Protein AF-J7S2M6-F1 (afdb_monomer_lite)

Radius of gyration: 29.77 Å; chains: 1; bounding box: 75×49×71 Å

Structure (mmCIF, N/CA/C/O backbone):
data_AF-J7S2M6-F1
#
_entry.id   AF-J7S2M6-F1
#
loop_
_atom_site.group_PDB
_atom_site.id
_atom_site.type_symbol
_atom_site.label_atom_id
_atom_site.label_alt_id
_atom_site.label_comp_id
_atom_site.label_asym_id
_atom_site.label_entity_id
_atom_site.label_seq_id
_atom_site.pdbx_PDB_ins_code
_atom_site.Cartn_x
_atom_site.Cartn_y
_atom_site.Cartn_z
_atom_site.occupancy
_atom_site.B_iso_or_equiv
_atom_site.auth_seq_id
_atom_site.auth_comp_id
_atom_site.auth_asym_id
_atom_site.auth_atom_id
_atom_site.pdbx_PDB_model_num
ATOM 1 N N . MET A 1 1 ? 52.251 29.180 -14.191 1.00 53.44 1 MET A N 1
ATOM 2 C CA . MET A 1 1 ? 51.903 27.754 -13.992 1.00 53.44 1 MET A CA 1
ATOM 3 C C . MET A 1 1 ? 50.864 27.395 -15.045 1.00 53.44 1 MET A C 1
ATOM 5 O O . MET A 1 1 ? 50.017 28.222 -15.347 1.00 53.44 1 MET A O 1
ATOM 9 N N . ASN A 1 2 ? 51.047 26.265 -15.717 1.00 58.66 2 ASN A N 1
ATOM 10 C CA . ASN A 1 2 ? 50.762 26.093 -17.145 1.00 58.66 2 ASN A CA 1
ATOM 11 C C . ASN A 1 2 ? 49.257 26.063 -17.488 1.00 58.66 2 ASN A C 1
ATOM 13 O O . ASN A 1 2 ? 48.629 25.021 -17.334 1.00 58.66 2 ASN A O 1
ATOM 17 N N . SER A 1 3 ? 48.693 27.151 -18.036 1.00 74.06 3 SER A N 1
ATOM 18 C CA . SER A 1 3 ? 47.285 27.202 -18.493 1.00 74.06 3 SER A CA 1
ATOM 19 C C . SER A 1 3 ? 46.922 26.090 -19.485 1.00 74.06 3 SER A C 1
ATOM 21 O O . SER A 1 3 ? 45.788 25.616 -19.498 1.00 74.06 3 SER A O 1
ATOM 23 N N . ALA A 1 4 ? 47.893 25.623 -20.275 1.00 78.94 4 ALA A N 1
ATOM 24 C CA . ALA A 1 4 ? 47.722 24.482 -21.173 1.00 78.94 4 ALA A CA 1
ATOM 25 C C . ALA A 1 4 ? 47.452 23.163 -20.420 1.00 78.94 4 ALA A C 1
ATOM 27 O O . ALA A 1 4 ? 46.663 22.343 -20.882 1.00 78.94 4 ALA A O 1
ATOM 28 N N . LEU A 1 5 ? 48.055 22.977 -19.239 1.00 82.94 5 LEU A N 1
ATOM 29 C CA . LEU A 1 5 ? 47.843 21.801 -18.393 1.00 82.94 5 LEU A CA 1
ATOM 30 C C . LEU A 1 5 ? 46.433 21.815 -17.790 1.00 82.94 5 LEU A C 1
ATOM 32 O O . LEU A 1 5 ? 45.744 20.799 -17.807 1.00 82.94 5 LEU A O 1
ATOM 36 N N . THR A 1 6 ? 45.977 22.977 -17.316 1.00 82.88 6 THR A N 1
ATOM 37 C CA . THR A 1 6 ? 44.622 23.137 -16.771 1.00 82.88 6 THR A CA 1
ATOM 38 C C . THR A 1 6 ? 43.559 22.902 -17.843 1.00 82.88 6 THR A C 1
ATOM 40 O O . THR A 1 6 ? 42.592 22.192 -17.589 1.00 82.88 6 THR A O 1
ATOM 43 N N . ALA A 1 7 ? 43.756 23.421 -19.061 1.00 83.25 7 ALA A N 1
ATOM 44 C CA . ALA A 1 7 ? 42.845 23.170 -20.177 1.00 83.25 7 ALA A CA 1
ATOM 45 C C . ALA A 1 7 ? 42.776 21.674 -20.535 1.00 83.25 7 ALA A C 1
ATOM 47 O O . ALA A 1 7 ? 41.682 21.127 -20.670 1.00 83.25 7 ALA A O 1
ATOM 48 N N . ALA A 1 8 ? 43.926 20.995 -20.619 1.00 86.75 8 ALA A N 1
ATOM 49 C CA . ALA A 1 8 ? 43.987 19.566 -20.923 1.00 86.75 8 ALA A CA 1
ATOM 50 C C . ALA A 1 8 ? 43.256 18.710 -19.873 1.00 86.75 8 ALA A C 1
ATOM 52 O O . ALA A 1 8 ? 42.485 17.821 -20.233 1.00 86.75 8 ALA A O 1
ATOM 53 N N . ILE A 1 9 ? 43.434 19.010 -18.583 1.00 90.19 9 ILE A N 1
ATOM 54 C CA . ILE A 1 9 ? 42.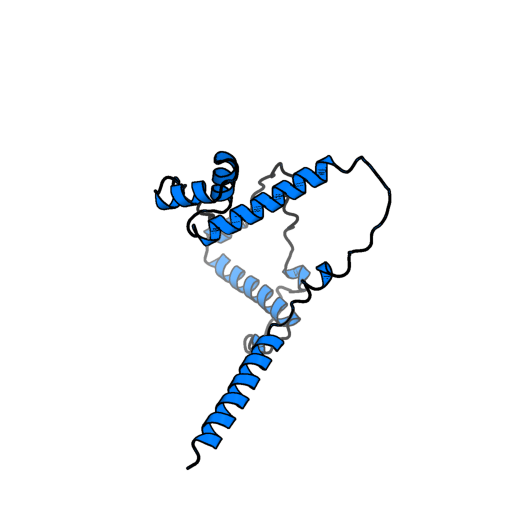753 18.296 -17.492 1.00 90.19 9 ILE A CA 1
ATOM 55 C C . ILE A 1 9 ? 41.235 18.498 -17.577 1.00 90.19 9 ILE A C 1
ATOM 57 O O . ILE A 1 9 ? 40.485 17.528 -17.472 1.00 90.19 9 ILE A O 1
ATOM 61 N N . THR A 1 10 ? 40.772 19.723 -17.836 1.00 89.06 10 THR A N 1
ATOM 62 C CA . THR A 1 10 ? 39.338 20.018 -17.973 1.00 89.06 10 THR A CA 1
ATOM 63 C C . THR A 1 10 ? 38.701 19.247 -19.130 1.00 89.06 10 THR A C 1
ATOM 65 O O . THR A 1 10 ? 37.600 18.721 -18.973 1.00 89.06 10 THR A O 1
ATOM 68 N N . PHE A 1 11 ? 39.393 19.099 -20.266 1.00 91.88 11 PHE A N 1
ATOM 69 C CA . PHE A 1 11 ? 38.895 18.286 -21.382 1.00 91.88 11 PHE A CA 1
ATOM 70 C C . PHE A 1 11 ? 38.803 16.798 -21.034 1.00 91.88 11 PHE A C 1
ATOM 72 O O . PHE A 1 11 ? 37.815 16.153 -21.380 1.00 91.88 11 PHE A O 1
ATOM 79 N N . VAL A 1 12 ? 39.788 16.254 -20.315 1.00 92.44 12 VAL A N 1
ATOM 80 C CA . VAL A 1 12 ? 39.782 14.844 -19.893 1.00 92.44 12 VAL A CA 1
ATOM 81 C C . VAL A 1 12 ? 38.650 14.570 -18.900 1.00 92.44 12 VAL A C 1
ATOM 83 O O . VAL A 1 12 ? 37.918 13.593 -19.058 1.00 92.44 12 VAL A O 1
ATOM 86 N N . VAL A 1 13 ? 38.455 15.449 -17.913 1.00 91.06 13 VAL A N 1
ATOM 87 C CA . VAL A 1 13 ? 37.365 15.327 -16.931 1.00 91.06 13 VAL A CA 1
ATOM 88 C C . VAL A 1 13 ? 36.005 15.500 -17.606 1.00 91.06 13 VAL A C 1
ATOM 90 O O . VAL A 1 13 ? 35.108 14.691 -17.379 1.00 91.06 13 VAL A O 1
ATOM 93 N N . GLY A 1 14 ? 35.858 16.487 -18.494 1.00 90.88 14 GLY A N 1
ATOM 94 C CA . GLY A 1 14 ? 34.636 16.674 -19.279 1.00 90.88 14 GLY A CA 1
ATOM 95 C C . GLY A 1 14 ? 34.299 15.445 -20.126 1.00 90.88 14 GLY A C 1
ATOM 96 O O . GLY A 1 14 ? 33.160 14.981 -20.122 1.00 90.88 14 GLY A O 1
ATOM 97 N N . PHE A 1 15 ? 35.298 14.851 -20.782 1.00 91.56 15 PHE A N 1
ATOM 98 C CA . PHE A 1 15 ? 35.124 13.626 -21.562 1.00 91.56 15 PHE A CA 1
ATOM 99 C C . PHE A 1 15 ? 34.712 12.429 -20.693 1.00 91.56 15 PHE A C 1
ATOM 101 O O . PHE A 1 15 ? 33.829 11.663 -21.079 1.00 91.56 15 PHE A O 1
ATOM 108 N N . LEU A 1 16 ? 35.299 12.284 -19.501 1.00 90.56 16 LEU A N 1
ATOM 109 C CA . LEU A 1 16 ? 34.927 11.247 -18.535 1.00 90.56 16 LEU A CA 1
ATOM 110 C C . LEU A 1 16 ? 33.483 11.404 -18.050 1.00 90.56 16 LEU A C 1
ATOM 112 O O . LEU A 1 16 ? 32.767 10.408 -17.999 1.00 90.56 16 LEU A O 1
ATOM 116 N N . VAL A 1 17 ? 33.033 12.627 -17.756 1.00 88.69 17 VAL A N 1
ATOM 117 C CA . VAL A 1 17 ? 31.653 12.898 -17.318 1.00 88.69 17 VAL A CA 1
ATOM 118 C C . VAL A 1 17 ? 30.652 12.600 -18.433 1.00 88.69 17 VAL A C 1
ATOM 120 O O . VAL A 1 17 ? 29.652 11.935 -18.181 1.00 88.69 17 VAL A O 1
ATOM 123 N N . VAL A 1 18 ? 30.932 13.014 -19.673 1.00 87.50 18 VAL A N 1
ATOM 124 C CA . VAL A 1 18 ? 30.061 12.722 -20.826 1.00 87.50 18 VAL A CA 1
ATOM 125 C C . VAL A 1 18 ? 30.005 11.220 -21.103 1.00 87.50 18 VAL A C 1
ATOM 127 O O . VAL A 1 18 ? 28.923 10.656 -21.259 1.00 87.50 18 VAL A O 1
ATOM 130 N N . LYS A 1 19 ? 31.160 10.543 -21.112 1.00 83.62 19 LYS A N 1
ATOM 131 C CA . LYS A 1 19 ? 31.238 9.089 -21.302 1.00 83.62 19 LYS A CA 1
ATOM 132 C C . LYS A 1 19 ? 30.516 8.338 -20.183 1.00 83.62 19 LYS A C 1
ATOM 134 O O . LYS A 1 19 ? 29.839 7.351 -20.456 1.00 83.62 19 LYS A O 1
ATOM 139 N N . TRP A 1 20 ? 30.654 8.791 -18.939 1.00 81.56 20 TRP A N 1
ATOM 140 C CA . TRP A 1 20 ? 29.960 8.203 -17.800 1.00 81.56 20 TRP A CA 1
ATOM 141 C C . TRP A 1 20 ? 28.452 8.435 -17.901 1.00 81.56 20 TRP A C 1
ATOM 143 O O . TRP A 1 20 ? 27.701 7.485 -17.769 1.00 81.56 20 TRP A O 1
ATOM 153 N N . PHE A 1 21 ? 27.995 9.637 -18.247 1.00 81.00 21 PHE A N 1
ATOM 154 C CA . PHE A 1 21 ? 26.569 9.938 -18.396 1.00 81.00 21 PHE A CA 1
ATOM 155 C C . PHE A 1 21 ? 25.894 9.112 -19.505 1.00 81.00 21 PHE A C 1
ATOM 157 O O . PHE A 1 21 ? 24.804 8.581 -19.296 1.00 81.00 21 PHE A O 1
ATOM 164 N N . LEU A 1 22 ? 26.561 8.938 -20.652 1.00 76.31 22 LEU A N 1
ATOM 165 C CA . LEU A 1 22 ? 26.057 8.134 -21.774 1.00 76.31 22 LEU A CA 1
ATOM 166 C C . LEU A 1 22 ? 26.047 6.624 -21.479 1.00 76.31 22 LEU A C 1
ATOM 168 O O . LEU A 1 22 ? 25.178 5.912 -21.969 1.00 76.31 22 LEU A O 1
ATOM 172 N N . ASN A 1 23 ? 26.991 6.128 -20.674 1.00 69.69 23 ASN A N 1
ATOM 173 C CA . ASN A 1 23 ? 27.049 4.712 -20.290 1.00 69.69 23 ASN A CA 1
ATOM 174 C C . ASN A 1 23 ? 26.194 4.387 -19.053 1.00 69.69 23 ASN A C 1
ATOM 176 O O . ASN A 1 23 ? 25.757 3.250 -18.902 1.00 69.69 23 ASN A O 1
ATOM 180 N N . SER A 1 24 ? 25.945 5.375 -18.190 1.00 62.22 24 SER A N 1
ATOM 181 C CA . SER A 1 24 ? 25.046 5.292 -17.033 1.00 62.22 24 SER A CA 1
ATOM 182 C C . SER A 1 24 ? 23.584 5.529 -17.410 1.00 62.22 24 SER A C 1
ATOM 184 O O . SER A 1 24 ? 22.713 5.424 -16.548 1.00 62.22 24 SER A O 1
ATOM 186 N N . SER A 1 25 ? 23.280 5.821 -18.684 1.00 57.53 25 SER A N 1
ATOM 187 C CA . SER A 1 25 ? 21.914 5.718 -19.212 1.00 57.53 25 SER A CA 1
ATOM 188 C C . SER A 1 25 ? 21.579 4.235 -19.381 1.00 57.53 25 SER A C 1
ATOM 190 O O . SER A 1 25 ? 21.542 3.672 -20.474 1.00 57.53 25 SER A O 1
ATOM 192 N N . GLU A 1 26 ? 21.428 3.591 -18.232 1.00 52.78 26 GLU A N 1
ATOM 193 C CA . GLU A 1 26 ? 21.128 2.193 -18.033 1.00 52.78 26 GLU A CA 1
ATOM 194 C C . GLU A 1 26 ? 19.897 1.837 -18.867 1.00 52.78 26 GLU A C 1
ATOM 196 O O . GLU A 1 26 ? 18.763 2.245 -18.608 1.00 52.78 26 GLU A O 1
ATOM 201 N N . SER A 1 27 ? 20.151 1.114 -19.953 1.00 52.19 27 SER A N 1
ATOM 202 C CA . SER A 1 27 ? 19.132 0.535 -20.806 1.00 52.19 27 SER A CA 1
ATOM 203 C C . SER A 1 27 ? 18.262 -0.378 -19.948 1.00 52.19 27 SER A C 1
ATOM 205 O O . SER A 1 27 ? 18.660 -1.503 -19.638 1.00 52.19 27 SER A O 1
ATOM 207 N N . HIS A 1 28 ? 17.087 0.105 -19.547 1.00 48.03 28 HIS A N 1
ATOM 208 C CA . HIS A 1 28 ? 16.111 -0.717 -18.851 1.00 48.03 28 HIS A CA 1
ATOM 209 C C . HIS A 1 28 ? 15.869 -2.010 -19.661 1.00 48.03 28 HIS A C 1
ATOM 211 O O . HIS A 1 28 ? 15.607 -1.938 -20.866 1.00 48.03 28 HIS A O 1
ATOM 217 N N . PRO A 1 29 ? 15.897 -3.204 -19.038 1.00 57.44 29 PRO A N 1
ATOM 218 C CA . PRO A 1 29 ? 15.688 -4.485 -19.725 1.00 57.44 29 PRO A CA 1
ATOM 219 C C . PRO A 1 29 ? 14.310 -4.618 -20.406 1.00 57.44 29 PRO A C 1
ATOM 221 O O . PRO A 1 29 ? 14.069 -5.580 -21.135 1.00 57.44 29 PRO A O 1
ATOM 224 N N . SER A 1 30 ? 13.411 -3.647 -20.225 1.00 53.88 30 SER A N 1
ATOM 225 C CA . SER A 1 30 ? 12.123 -3.544 -20.909 1.00 53.88 30 SER A CA 1
ATOM 226 C C . SER A 1 30 ? 12.206 -3.019 -22.352 1.00 53.88 30 SER A C 1
ATOM 228 O O . SER A 1 30 ? 11.287 -3.291 -23.121 1.00 53.88 30 SER A O 1
ATOM 230 N N . THR A 1 31 ? 13.283 -2.338 -22.773 1.00 51.50 31 THR A N 1
ATOM 231 C CA . THR A 1 31 ? 13.412 -1.823 -24.158 1.00 51.50 31 THR A CA 1
ATOM 232 C C . THR A 1 31 ? 14.073 -2.812 -25.123 1.00 51.50 31 THR A C 1
ATOM 234 O O . THR A 1 31 ? 13.832 -2.747 -26.329 1.00 51.50 31 THR A O 1
ATOM 237 N N . LYS A 1 32 ? 14.823 -3.807 -24.622 1.00 51.19 32 LYS A N 1
ATOM 238 C CA . LYS A 1 32 ? 15.470 -4.842 -25.459 1.00 51.19 32 LYS A CA 1
ATOM 239 C C . LYS A 1 32 ? 14.496 -5.795 -26.158 1.00 51.19 32 LYS A C 1
ATOM 241 O O . LYS A 1 32 ? 14.886 -6.449 -27.119 1.00 51.19 32 LYS A O 1
ATOM 246 N N . ARG A 1 33 ? 13.228 -5.855 -25.740 1.00 52.09 33 ARG A N 1
ATOM 247 C CA . ARG A 1 33 ? 12.225 -6.705 -26.405 1.00 52.09 33 ARG A CA 1
ATOM 248 C C . ARG A 1 33 ? 11.696 -6.136 -27.720 1.00 52.09 33 ARG A C 1
ATOM 250 O O . ARG A 1 33 ? 11.076 -6.878 -28.467 1.00 52.09 33 ARG A O 1
ATOM 257 N N . LEU A 1 34 ? 11.955 -4.866 -28.043 1.00 48.59 34 LEU A N 1
ATOM 258 C CA . LEU A 1 34 ? 11.416 -4.272 -29.271 1.00 48.59 34 LEU A CA 1
ATOM 259 C C . LEU A 1 34 ? 12.279 -4.525 -30.521 1.00 48.59 34 LEU A C 1
ATOM 261 O O . LEU A 1 34 ? 11.795 -4.34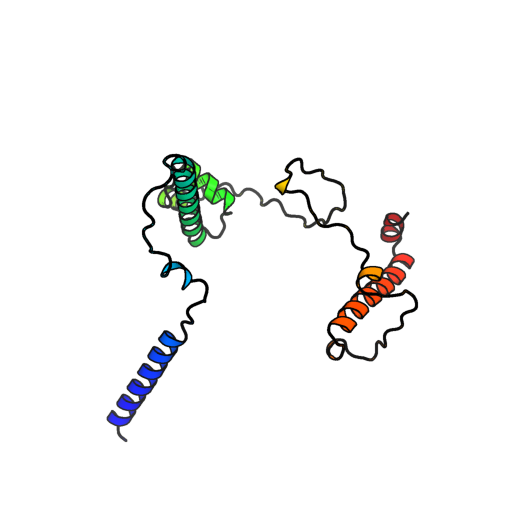0 -31.630 1.00 48.59 34 LEU A O 1
ATOM 265 N N . ALA A 1 35 ? 13.531 -4.972 -30.364 1.00 50.69 35 ALA A N 1
ATOM 266 C CA . ALA A 1 35 ? 14.465 -5.142 -31.482 1.00 50.69 35 ALA A CA 1
ATOM 267 C C . ALA A 1 35 ? 14.633 -6.596 -31.973 1.00 50.69 35 ALA A C 1
ATOM 269 O O . ALA A 1 35 ? 15.315 -6.815 -32.965 1.00 50.69 35 ALA A O 1
ATOM 270 N N . THR A 1 36 ? 14.050 -7.596 -31.297 1.00 49.06 36 THR A N 1
ATOM 271 C CA . THR A 1 36 ? 14.253 -9.029 -31.631 1.00 49.06 36 THR A CA 1
ATOM 272 C C . THR A 1 36 ? 13.063 -9.690 -32.347 1.00 49.06 36 THR A C 1
ATOM 274 O O . THR A 1 36 ? 13.231 -10.765 -32.903 1.00 49.06 36 THR A O 1
ATOM 277 N N . ASP A 1 37 ? 11.897 -9.041 -32.449 1.00 45.41 37 ASP A N 1
ATOM 278 C CA . ASP A 1 37 ? 10.690 -9.647 -33.053 1.00 45.41 37 ASP A CA 1
ATOM 279 C C . ASP A 1 37 ? 10.428 -9.256 -34.526 1.00 45.41 37 ASP A C 1
ATOM 281 O O . ASP A 1 37 ? 9.313 -9.394 -35.032 1.00 45.41 37 ASP A O 1
ATOM 285 N N . GLN A 1 38 ? 11.441 -8.794 -35.269 1.00 45.94 38 GLN A N 1
ATOM 286 C CA . GLN A 1 38 ? 11.332 -8.659 -36.729 1.00 45.94 38 GLN A CA 1
ATOM 287 C C . GLN A 1 38 ? 11.739 -9.961 -37.424 1.00 45.94 38 GLN A C 1
ATOM 289 O O . GLN A 1 38 ? 12.808 -10.076 -38.017 1.00 45.94 38 GLN A O 1
ATOM 294 N N . GLN A 1 39 ? 10.839 -10.940 -37.376 1.00 45.25 39 GLN A N 1
ATOM 295 C CA . GLN A 1 39 ? 10.870 -12.108 -38.250 1.00 45.25 39 GLN A CA 1
ATOM 296 C C . GLN A 1 39 ? 9.559 -12.136 -39.055 1.00 45.25 39 GLN A C 1
ATOM 298 O O . GLN A 1 39 ? 8.478 -12.159 -38.459 1.00 45.25 39 GLN A O 1
ATOM 303 N N . PRO A 1 40 ? 9.598 -12.089 -40.399 1.00 50.72 40 PRO A N 1
ATOM 304 C CA . PRO A 1 40 ? 8.388 -12.119 -41.208 1.00 50.72 40 PRO A CA 1
ATOM 305 C C . PRO A 1 40 ? 7.863 -13.557 -41.292 1.00 50.72 40 PRO A C 1
ATOM 307 O O . PRO A 1 40 ? 8.360 -14.368 -42.069 1.00 50.72 40 PRO A O 1
ATOM 310 N N . ALA A 1 41 ? 6.843 -13.878 -40.495 1.00 46.53 41 ALA A N 1
ATOM 311 C CA . ALA A 1 41 ? 6.033 -15.073 -40.700 1.00 46.53 41 ALA A CA 1
ATOM 312 C C . ALA A 1 41 ? 4.954 -14.771 -41.750 1.00 46.53 41 ALA A C 1
ATOM 314 O O . ALA A 1 41 ? 4.034 -13.979 -41.533 1.00 46.53 41 ALA A O 1
ATOM 315 N N . THR A 1 42 ? 5.109 -15.390 -42.912 1.00 51.19 42 THR A N 1
ATOM 316 C CA . THR A 1 42 ? 4.160 -15.394 -44.019 1.00 51.19 42 THR A CA 1
ATOM 317 C C . THR A 1 42 ? 2.892 -16.181 -43.665 1.00 51.19 42 THR A C 1
ATOM 319 O O . THR A 1 42 ? 2.943 -17.256 -43.081 1.00 51.19 42 THR A O 1
ATOM 322 N N . ASN A 1 43 ? 1.752 -15.630 -44.093 1.00 53.22 43 ASN A N 1
ATOM 323 C CA . ASN A 1 43 ? 0.483 -16.307 -44.385 1.00 53.22 43 ASN A CA 1
ATOM 324 C C . ASN A 1 43 ? -0.204 -17.112 -43.266 1.00 53.22 43 ASN A C 1
ATOM 326 O O . ASN A 1 43 ? -0.131 -18.335 -43.241 1.00 53.22 43 ASN A O 1
ATOM 330 N N . ALA A 1 44 ? -1.040 -16.438 -42.465 1.00 47.88 44 ALA A N 1
ATOM 331 C CA . ALA A 1 44 ? -2.299 -17.022 -41.986 1.00 47.88 44 ALA A CA 1
ATOM 332 C C . ALA A 1 44 ? -3.295 -15.948 -41.497 1.00 47.88 44 ALA A C 1
ATOM 334 O O . ALA A 1 44 ? -2.965 -15.094 -40.678 1.00 47.88 44 ALA A O 1
ATOM 335 N N . ASN A 1 45 ? -4.547 -16.090 -41.941 1.00 42.44 45 ASN A N 1
ATOM 336 C CA . ASN A 1 45 ? -5.788 -15.557 -41.360 1.00 42.44 45 ASN A CA 1
ATOM 337 C C . ASN A 1 45 ? -6.164 -14.080 -41.592 1.00 42.44 45 ASN A C 1
ATOM 339 O O . ASN A 1 45 ? -5.897 -13.178 -40.800 1.00 42.44 45 ASN A O 1
ATOM 343 N N . VAL A 1 46 ? -7.001 -13.898 -42.619 1.00 52.88 46 VAL A N 1
ATOM 344 C CA . VAL A 1 46 ? -7.766 -12.688 -42.981 1.00 52.88 46 VAL A CA 1
ATOM 345 C C . VAL A 1 46 ? -8.913 -12.371 -41.986 1.00 52.88 46 VAL A C 1
ATOM 347 O O . VAL A 1 46 ? -9.681 -11.438 -42.185 1.00 52.88 46 VAL A O 1
ATOM 350 N N . ALA A 1 47 ? -9.016 -13.066 -40.847 1.00 51.12 47 ALA A N 1
ATOM 351 C CA . ALA A 1 47 ? -10.045 -12.802 -39.828 1.00 51.12 47 ALA A CA 1
ATOM 352 C C . ALA A 1 47 ? -9.610 -11.827 -38.705 1.00 51.12 47 ALA A C 1
ATOM 354 O O . ALA A 1 47 ? -10.446 -11.377 -37.929 1.00 51.12 47 ALA A O 1
ATOM 355 N N . ALA A 1 48 ? -8.326 -11.450 -38.620 1.00 49.97 48 ALA A N 1
ATOM 356 C CA . ALA A 1 48 ? -7.774 -10.630 -37.525 1.00 49.97 48 ALA A CA 1
ATOM 357 C C . ALA A 1 48 ? -7.693 -9.111 -37.819 1.00 49.97 48 ALA A C 1
ATOM 359 O O . ALA A 1 48 ? -6.989 -8.372 -37.125 1.00 49.97 48 ALA A O 1
ATOM 360 N N . GLY A 1 49 ? -8.368 -8.630 -38.870 1.00 46.38 49 GLY A N 1
ATOM 361 C CA . GLY A 1 49 ? -8.252 -7.243 -39.343 1.00 46.38 49 GLY A CA 1
ATOM 362 C C . GLY A 1 49 ? -9.011 -6.206 -38.506 1.00 46.38 49 GLY A C 1
ATOM 363 O O . GLY A 1 49 ? -8.524 -5.092 -38.327 1.00 46.38 49 GLY A O 1
ATOM 364 N N . ARG A 1 50 ? -10.176 -6.557 -37.941 1.00 51.47 50 ARG A N 1
ATOM 365 C CA . ARG A 1 50 ? -11.020 -5.594 -37.201 1.00 51.47 50 ARG A CA 1
ATOM 366 C C . ARG A 1 50 ? -10.528 -5.311 -35.778 1.00 51.47 50 ARG A C 1
ATOM 368 O O . ARG A 1 50 ? -10.546 -4.161 -35.350 1.00 51.47 50 ARG A O 1
ATOM 375 N N . ASP A 1 51 ? -9.989 -6.309 -35.078 1.00 51.19 51 ASP A N 1
ATOM 376 C CA . ASP A 1 51 ? -9.458 -6.111 -33.720 1.00 51.19 51 ASP A CA 1
ATOM 377 C C . ASP A 1 51 ? -8.126 -5.352 -33.690 1.00 51.19 51 ASP A C 1
ATOM 379 O O . ASP A 1 51 ? -7.827 -4.649 -32.723 1.00 51.19 51 ASP A O 1
ATOM 383 N N . ARG A 1 52 ? -7.312 -5.457 -34.750 1.00 51.34 52 ARG A N 1
ATOM 384 C CA . ARG A 1 52 ? -6.048 -4.709 -34.850 1.00 51.34 52 ARG A CA 1
ATOM 385 C C . ARG A 1 52 ? -6.278 -3.217 -35.095 1.00 51.34 52 ARG A C 1
ATOM 387 O O . ARG A 1 52 ? -5.567 -2.414 -34.496 1.00 51.34 52 ARG A O 1
ATOM 394 N N . ALA A 1 53 ? -7.288 -2.845 -35.883 1.00 54.19 53 ALA A N 1
ATOM 395 C CA . ALA A 1 53 ? -7.649 -1.444 -36.110 1.00 54.19 53 ALA A CA 1
ATOM 396 C C . ALA A 1 53 ? -8.140 -0.758 -34.819 1.00 54.19 53 ALA A C 1
ATOM 398 O O . ALA A 1 53 ? -7.671 0.328 -34.476 1.00 54.19 53 ALA A O 1
ATOM 399 N N . ASN A 1 54 ? -8.985 -1.440 -34.036 1.00 55.62 54 ASN A N 1
ATOM 400 C CA . ASN A 1 54 ? -9.477 -0.910 -32.759 1.00 55.62 54 ASN A CA 1
ATOM 401 C C . ASN A 1 54 ? -8.370 -0.793 -31.696 1.00 55.62 54 ASN A C 1
ATOM 403 O O . ASN A 1 54 ? -8.333 0.183 -30.948 1.00 55.62 54 ASN A O 1
ATOM 407 N N . ARG A 1 55 ? -7.417 -1.736 -31.646 1.00 56.44 55 ARG A N 1
ATOM 408 C CA . ARG A 1 55 ? -6.264 -1.633 -30.728 1.00 56.44 55 ARG A CA 1
ATOM 409 C C . ARG A 1 55 ? -5.262 -0.553 -31.140 1.00 56.44 55 ARG A C 1
ATOM 411 O O . ARG A 1 55 ? -4.648 0.051 -30.265 1.00 56.44 55 ARG A O 1
ATOM 418 N N . ALA A 1 56 ? -5.088 -0.305 -32.438 1.00 59.62 56 ALA A N 1
ATOM 419 C CA . ALA A 1 56 ? -4.231 0.774 -32.927 1.00 59.62 56 ALA A CA 1
ATOM 420 C C . ALA A 1 56 ? -4.817 2.156 -32.585 1.00 59.62 56 ALA A C 1
ATOM 422 O O . ALA A 1 56 ? -4.092 3.020 -32.098 1.00 59.62 56 ALA A O 1
ATOM 423 N N . SER A 1 57 ? -6.134 2.328 -32.745 1.00 63.22 57 SER A N 1
ATOM 424 C CA . SER A 1 57 ? -6.845 3.558 -32.370 1.00 63.22 57 SER A CA 1
ATOM 425 C C . SER A 1 57 ? -6.822 3.813 -30.855 1.00 63.22 57 SER A C 1
ATOM 427 O O . SER A 1 57 ? -6.535 4.930 -30.429 1.00 63.22 57 SER A O 1
ATOM 429 N N . ALA A 1 58 ? -7.000 2.775 -30.027 1.00 63.44 58 ALA A N 1
ATOM 430 C CA . ALA A 1 58 ? -6.929 2.907 -28.568 1.00 63.44 58 ALA A CA 1
ATOM 431 C C . ALA A 1 58 ? -5.542 3.360 -28.070 1.00 63.44 58 ALA A C 1
ATOM 433 O O . ALA A 1 58 ? -5.449 4.194 -27.172 1.00 63.44 58 ALA A O 1
ATOM 434 N N . ARG A 1 59 ? -4.460 2.859 -28.684 1.00 71.31 59 ARG A N 1
ATOM 435 C CA . ARG A 1 59 ? -3.088 3.297 -28.369 1.00 71.31 59 ARG A CA 1
ATOM 436 C C . ARG A 1 59 ? -2.815 4.728 -28.831 1.00 71.31 59 ARG A C 1
ATOM 438 O O . ARG A 1 59 ? -2.126 5.465 -28.135 1.00 71.31 59 ARG A O 1
ATOM 445 N N . ALA A 1 60 ? -3.357 5.131 -29.981 1.00 75.19 60 ALA A N 1
ATOM 446 C CA . ALA A 1 60 ? -3.231 6.504 -30.468 1.00 75.19 60 ALA A CA 1
ATOM 447 C C . ALA A 1 60 ? -3.915 7.506 -29.521 1.00 75.19 60 ALA A C 1
ATOM 449 O O . ALA A 1 60 ? -3.332 8.545 -29.213 1.00 75.19 60 ALA A O 1
ATOM 450 N N . LEU A 1 61 ? -5.092 7.154 -28.990 1.00 78.88 61 LEU A N 1
ATOM 451 C CA . LEU A 1 61 ? -5.797 7.959 -27.991 1.00 78.88 61 LEU A CA 1
ATOM 452 C C . LEU A 1 61 ? -4.989 8.086 -26.690 1.00 78.88 61 LEU A C 1
ATOM 454 O O . LEU A 1 61 ? -4.901 9.168 -26.123 1.00 78.88 61 LEU A O 1
ATOM 458 N N . GLU A 1 62 ? -4.356 7.008 -26.227 1.00 81.25 62 GLU A N 1
ATOM 459 C CA . GLU A 1 62 ? -3.531 7.028 -25.011 1.00 81.25 62 GLU A CA 1
ATOM 460 C C . GLU A 1 62 ? -2.314 7.959 -25.145 1.00 81.25 62 GLU A C 1
ATOM 462 O O . GLU A 1 62 ? -2.020 8.737 -24.235 1.00 81.25 62 GLU A O 1
ATOM 467 N N . VAL A 1 63 ? -1.669 7.965 -26.315 1.00 83.12 63 VAL A N 1
ATOM 468 C CA . VAL A 1 63 ? -0.571 8.896 -26.624 1.00 83.12 63 VAL A CA 1
ATOM 469 C C . VAL A 1 63 ? -1.060 10.347 -26.637 1.00 83.12 63 VAL A C 1
ATOM 471 O O . VAL A 1 63 ? -0.371 11.233 -26.133 1.00 83.12 63 VAL A O 1
ATOM 474 N N . GLN A 1 64 ? -2.247 10.612 -27.185 1.00 83.00 64 GLN A N 1
ATOM 475 C CA . GLN A 1 64 ? -2.840 11.953 -27.185 1.00 83.00 64 GLN A CA 1
ATOM 476 C C . GLN A 1 64 ? -3.202 12.417 -25.769 1.00 83.00 64 GLN A C 1
ATOM 478 O O . GLN A 1 64 ? -2.897 13.551 -25.405 1.00 83.00 64 GLN A O 1
ATOM 483 N N . VAL A 1 65 ? -3.763 11.530 -24.941 1.00 84.88 65 VAL A N 1
ATOM 484 C CA . VAL A 1 65 ? -4.074 11.814 -23.531 1.00 84.88 65 VAL A CA 1
ATOM 485 C C . VAL A 1 65 ? -2.811 12.194 -22.767 1.00 84.88 65 VAL A C 1
ATOM 487 O O . VAL A 1 65 ? -2.809 13.182 -22.040 1.00 84.88 65 VAL A O 1
ATOM 490 N N . GLN A 1 66 ? -1.716 11.459 -22.969 1.00 85.50 66 GLN A N 1
ATOM 491 C CA . GLN A 1 66 ? -0.448 11.747 -22.304 1.00 85.50 66 GLN A CA 1
ATOM 492 C C . GLN A 1 66 ? 0.138 13.106 -22.721 1.00 85.50 66 GLN A C 1
ATOM 494 O O . GLN A 1 66 ? 0.678 13.822 -21.878 1.00 85.50 66 GLN A O 1
ATOM 499 N N . ARG A 1 67 ? 0.003 13.489 -23.999 1.00 85.50 67 ARG A N 1
ATOM 500 C CA . ARG A 1 67 ? 0.435 14.806 -24.502 1.00 85.50 67 ARG A CA 1
ATOM 501 C C . ARG A 1 67 ? -0.366 15.946 -23.881 1.00 85.50 67 ARG A C 1
ATOM 503 O O . ARG A 1 67 ? 0.231 16.924 -23.446 1.00 85.50 67 ARG A O 1
ATOM 510 N N . VAL A 1 68 ? -1.690 15.805 -23.796 1.00 83.19 68 VAL A N 1
ATOM 511 C CA . VAL A 1 68 ? -2.544 16.799 -23.130 1.00 83.19 68 VAL A CA 1
ATOM 512 C C . VAL A 1 68 ? -2.220 16.861 -21.638 1.00 83.19 68 VAL A C 1
ATOM 514 O O . VAL A 1 68 ? -2.044 17.952 -21.119 1.00 83.19 68 VAL A O 1
ATOM 517 N N . GLN A 1 69 ? -2.056 15.724 -20.952 1.00 87.88 69 GLN A N 1
ATOM 518 C CA . GLN A 1 69 ? -1.764 15.673 -19.511 1.00 87.88 69 GLN A CA 1
ATOM 519 C C . GLN A 1 69 ? -0.435 16.353 -19.147 1.00 87.88 69 GLN A C 1
ATOM 521 O O . GLN A 1 69 ? -0.315 16.924 -18.064 1.00 87.88 69 GLN A O 1
ATOM 526 N N . ALA A 1 70 ? 0.558 16.306 -20.041 1.00 85.06 70 ALA A N 1
ATOM 527 C CA . ALA A 1 70 ? 1.835 16.991 -19.849 1.00 85.06 70 ALA A CA 1
ATOM 528 C C . ALA A 1 70 ? 1.690 18.525 -19.817 1.00 85.06 70 ALA A C 1
ATOM 530 O O . ALA A 1 70 ? 2.498 19.196 -19.180 1.00 85.06 70 ALA A O 1
ATOM 531 N N . VAL A 1 71 ? 0.666 19.072 -20.481 1.00 84.75 71 VAL A N 1
ATOM 532 C CA . VAL A 1 71 ? 0.383 20.516 -20.547 1.00 84.75 71 VAL A CA 1
ATOM 533 C C . VAL A 1 71 ? -0.699 20.918 -19.537 1.00 84.75 71 VAL A C 1
ATOM 535 O O . VAL A 1 71 ? -0.568 21.911 -18.827 1.00 84.75 71 VAL A O 1
ATOM 538 N N . ALA A 1 72 ? -1.756 20.118 -19.438 1.00 81.75 72 ALA A N 1
ATOM 539 C CA . ALA A 1 72 ? -2.917 20.314 -18.585 1.00 81.75 72 ALA A CA 1
ATOM 540 C C . ALA A 1 72 ? -2.857 19.380 -17.368 1.00 81.75 72 ALA A C 1
ATOM 542 O O . ALA A 1 72 ? -3.625 18.427 -17.243 1.00 81.75 72 ALA A O 1
ATOM 543 N N . THR A 1 73 ? -1.929 19.656 -16.449 1.00 80.56 73 THR A N 1
ATOM 544 C CA . THR A 1 73 ? -1.678 18.799 -15.276 1.00 80.56 73 THR A CA 1
ATOM 545 C C . THR A 1 73 ? -2.849 18.734 -14.294 1.00 80.56 73 THR A C 1
ATOM 547 O O . THR A 1 73 ? -2.956 17.762 -13.550 1.00 80.56 73 THR A O 1
ATOM 550 N N . SER A 1 74 ? -3.732 19.738 -14.295 1.00 81.38 74 SER A N 1
ATOM 551 C CA . SER A 1 74 ? -4.909 19.791 -13.416 1.00 81.38 74 SER A CA 1
ATOM 552 C C . SER A 1 74 ? -6.119 19.012 -13.949 1.00 81.38 74 SER A C 1
ATOM 554 O O . SER A 1 74 ? -7.072 18.774 -13.207 1.00 81.38 74 SER A O 1
ATOM 556 N N . MET A 1 75 ? -6.084 18.585 -15.215 1.00 77.62 75 MET A N 1
ATOM 557 C CA . MET A 1 75 ? -7.171 17.849 -15.855 1.00 77.62 75 MET A CA 1
ATOM 558 C C . MET A 1 75 ? -7.033 16.350 -15.574 1.00 77.62 75 MET A C 1
ATOM 560 O O . MET A 1 75 ? -5.926 15.805 -15.580 1.00 77.62 75 MET A O 1
ATOM 564 N N . SER A 1 76 ? -8.151 15.667 -15.316 1.00 84.75 76 SER A N 1
ATOM 565 C CA . SER A 1 76 ? -8.121 14.220 -15.092 1.00 84.75 76 SER A CA 1
ATOM 566 C C . SER A 1 76 ? -7.996 13.459 -16.421 1.00 84.75 76 SER A C 1
ATOM 568 O O . SER A 1 76 ? -8.524 13.906 -17.443 1.00 84.75 76 SER A O 1
ATOM 570 N N . PRO A 1 77 ? -7.362 12.274 -16.442 1.00 80.00 77 PRO A N 1
ATOM 571 C CA . PRO A 1 77 ? -7.183 11.509 -17.675 1.00 80.00 77 PRO A CA 1
ATOM 572 C C . PRO A 1 77 ? -8.515 11.112 -18.330 1.00 80.00 77 PRO A C 1
ATOM 574 O O . PRO A 1 77 ? -8.596 11.024 -19.554 1.00 80.00 77 PRO A O 1
ATOM 577 N N . ASP A 1 78 ? -9.579 10.920 -17.547 1.00 81.88 78 ASP A N 1
ATOM 578 C CA . ASP A 1 78 ? -10.912 10.621 -18.078 1.00 81.88 78 ASP A CA 1
ATOM 579 C C . ASP A 1 78 ? -11.590 11.855 -18.684 1.00 81.88 78 ASP A C 1
ATOM 581 O O . ASP A 1 78 ? -12.241 11.746 -19.726 1.00 81.88 78 ASP A O 1
ATOM 585 N N . GLN A 1 79 ? -11.371 13.042 -18.109 1.00 81.19 79 GLN A N 1
ATOM 586 C CA . GLN A 1 79 ? -11.799 14.301 -18.719 1.00 81.19 79 GLN A CA 1
ATOM 587 C C . GLN A 1 79 ? -11.064 14.538 -20.040 1.00 81.19 79 GLN A C 1
ATOM 589 O O . GLN A 1 79 ? -11.693 14.904 -21.032 1.00 81.19 79 GLN A O 1
ATOM 594 N N . ILE A 1 80 ? -9.751 14.286 -20.085 1.00 82.06 80 ILE A N 1
ATOM 595 C CA . ILE A 1 80 ? -8.944 14.434 -21.304 1.00 82.06 80 ILE A CA 1
ATOM 596 C C . ILE A 1 80 ? -9.445 13.484 -22.397 1.00 82.06 80 ILE A C 1
ATOM 598 O O . ILE A 1 80 ? -9.603 13.896 -23.543 1.00 82.06 80 ILE A O 1
ATOM 602 N N . ARG A 1 81 ? -9.760 12.226 -22.056 1.00 84.00 81 ARG A N 1
ATOM 603 C CA . ARG A 1 81 ? -10.348 11.259 -23.001 1.00 84.00 81 ARG A CA 1
ATOM 604 C C . ARG A 1 81 ? -11.679 11.750 -23.564 1.00 84.00 81 ARG A C 1
ATOM 606 O O . ARG A 1 81 ? -11.896 11.657 -24.769 1.00 84.00 81 ARG A O 1
ATOM 613 N N . ALA A 1 82 ? -12.560 12.278 -22.715 1.00 82.62 82 ALA A N 1
ATOM 614 C CA . ALA A 1 82 ? -13.840 12.824 -23.155 1.00 82.62 82 ALA A CA 1
ATOM 615 C C . ALA A 1 82 ? -13.655 14.048 -24.068 1.00 82.62 82 ALA A C 1
ATOM 617 O O . ALA A 1 82 ? -14.296 14.129 -25.114 1.00 82.62 82 ALA A O 1
ATOM 618 N N . ALA A 1 83 ? -12.739 14.953 -23.717 1.00 81.25 83 ALA A N 1
ATOM 619 C CA .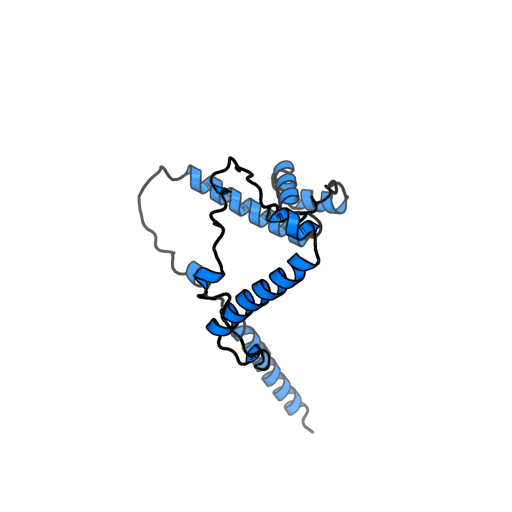 ALA A 1 83 ? -12.434 16.146 -24.501 1.00 81.25 83 ALA A CA 1
ATOM 620 C C . ALA A 1 83 ? -11.820 15.807 -25.869 1.00 81.25 83 ALA A C 1
ATOM 622 O O . ALA A 1 83 ? -12.227 16.366 -26.884 1.00 81.25 83 ALA A O 1
ATOM 623 N N . LEU A 1 84 ? -10.894 14.846 -25.917 1.00 83.44 84 LEU A N 1
ATOM 624 C CA . LEU A 1 84 ? -10.310 14.357 -27.166 1.00 83.44 84 LEU A CA 1
ATOM 625 C C . LEU A 1 84 ? -11.361 13.664 -28.039 1.00 83.44 84 LEU A C 1
ATOM 627 O O . LEU A 1 84 ? -11.403 13.911 -29.238 1.00 83.44 84 LEU A O 1
ATOM 631 N N . ASN A 1 85 ? -12.260 12.866 -27.458 1.00 83.62 85 ASN A N 1
ATOM 632 C CA . ASN A 1 85 ? -13.343 12.235 -28.218 1.00 83.62 85 ASN A CA 1
ATOM 633 C C . ASN A 1 85 ? -14.339 13.261 -28.792 1.00 83.62 85 ASN A C 1
ATOM 635 O O . ASN A 1 85 ? -14.846 13.064 -29.893 1.00 83.62 85 ASN A O 1
ATOM 639 N N . GLN A 1 86 ? -14.609 14.357 -28.073 1.00 79.69 86 GLN A N 1
ATOM 640 C CA . GLN A 1 86 ? -15.490 15.438 -28.535 1.00 79.69 86 GLN A CA 1
ATOM 641 C C . GLN A 1 86 ? -14.838 16.305 -29.623 1.00 79.69 86 GLN A C 1
ATOM 643 O O . GLN A 1 86 ? -15.506 16.686 -30.580 1.00 79.69 86 GLN A O 1
ATOM 648 N N . ASN A 1 87 ? -13.532 16.563 -29.520 1.00 78.31 87 ASN A N 1
ATOM 649 C CA . ASN A 1 87 ? -12.780 17.409 -30.455 1.00 78.31 87 ASN A CA 1
ATOM 650 C C . ASN A 1 87 ? -12.061 16.595 -31.551 1.00 78.31 87 ASN A C 1
ATOM 652 O O . ASN A 1 87 ? -10.998 16.991 -32.027 1.00 78.31 87 ASN A O 1
ATOM 656 N N . GLN A 1 88 ? -12.615 15.437 -31.935 1.00 75.94 88 GLN A N 1
ATOM 657 C CA . GLN A 1 88 ? -12.108 14.581 -33.024 1.00 75.94 88 GLN A CA 1
ATOM 658 C C . GLN A 1 88 ? -10.627 14.160 -32.883 1.00 75.94 88 GLN A C 1
ATOM 660 O O . GLN A 1 88 ? -9.950 13.877 -33.868 1.00 75.94 88 GLN A O 1
ATOM 665 N N . GLY A 1 89 ? -10.109 14.104 -31.657 1.00 69.69 89 GLY A N 1
ATOM 666 C CA . GLY A 1 89 ? -8.731 13.722 -31.351 1.00 69.69 89 GLY A CA 1
ATOM 667 C C . GLY A 1 89 ? -7.689 14.825 -31.563 1.00 69.69 89 GLY A C 1
ATOM 668 O O . GLY A 1 89 ? -6.497 14.524 -31.498 1.00 69.69 89 GLY A O 1
ATOM 669 N N . SER A 1 90 ? -8.092 16.082 -31.803 1.00 81.75 90 SER A N 1
ATOM 670 C CA . SER A 1 90 ? -7.145 17.205 -31.848 1.00 81.75 90 SER A CA 1
ATOM 671 C C . SER A 1 90 ? -6.703 17.588 -30.437 1.00 81.75 90 SER A C 1
ATOM 673 O O . SER A 1 90 ? -7.504 17.964 -29.579 1.00 81.75 90 SER A O 1
ATOM 675 N N . VAL A 1 91 ? -5.397 17.477 -30.204 1.00 82.88 91 VAL A N 1
ATOM 676 C CA . VAL A 1 91 ? -4.742 17.816 -28.935 1.00 82.88 91 VAL A CA 1
ATOM 677 C C . VAL A 1 91 ? -4.695 19.330 -28.761 1.00 82.88 91 VAL A C 1
ATOM 679 O O . VAL A 1 91 ? -4.916 19.836 -27.666 1.00 82.88 91 VAL A O 1
ATOM 682 N N . GLU A 1 92 ? -4.452 20.043 -29.853 1.00 86.12 92 GLU A N 1
ATOM 683 C CA . GLU A 1 92 ? -4.273 21.488 -29.912 1.00 86.12 92 GLU A CA 1
ATOM 684 C C . GLU A 1 92 ? -5.548 22.197 -29.451 1.00 86.12 92 GLU A C 1
ATOM 686 O O . GLU A 1 92 ? -5.511 22.983 -28.508 1.00 86.12 92 GLU A O 1
ATOM 691 N N . THR A 1 93 ? -6.701 21.811 -30.006 1.00 84.00 93 THR A N 1
ATOM 692 C CA . THR A 1 93 ? -8.000 22.372 -29.615 1.00 84.00 93 THR A CA 1
ATOM 693 C C . THR A 1 93 ? -8.347 22.077 -28.154 1.00 84.00 93 THR A C 1
ATOM 695 O O . THR A 1 93 ? -8.919 22.921 -27.469 1.00 84.00 93 THR A O 1
ATOM 698 N N . VAL A 1 94 ? -8.000 20.893 -27.635 1.00 82.81 94 VAL A N 1
ATOM 699 C CA . VAL A 1 94 ? -8.220 20.566 -26.213 1.00 82.81 94 VAL A CA 1
ATOM 700 C C . VAL A 1 94 ? -7.338 21.435 -25.316 1.00 82.81 94 VAL A C 1
ATOM 702 O O . VAL A 1 94 ? -7.810 21.941 -24.306 1.00 82.81 94 VAL A O 1
ATOM 705 N N . VAL A 1 95 ? -6.079 21.650 -25.685 1.00 84.50 95 VAL A N 1
ATOM 706 C CA . VAL A 1 95 ? -5.144 22.476 -24.913 1.00 84.50 95 VAL A CA 1
ATOM 707 C C . VAL A 1 95 ? -5.543 23.956 -24.941 1.00 84.50 95 VAL A C 1
ATOM 709 O O . VAL A 1 95 ? -5.527 24.609 -23.901 1.00 84.50 95 VAL A O 1
ATOM 712 N N . GLU A 1 96 ? -5.971 24.484 -26.087 1.00 85.38 96 GLU A N 1
ATOM 713 C CA . GLU A 1 96 ? -6.464 25.864 -26.203 1.00 85.38 96 GLU A CA 1
ATOM 714 C C . GLU A 1 96 ? -7.693 26.104 -25.320 1.00 85.38 96 GLU A C 1
ATOM 716 O O . GLU A 1 96 ? -7.738 27.065 -24.553 1.00 85.38 96 GLU A O 1
ATOM 721 N N . ARG A 1 97 ? -8.661 25.181 -25.337 1.00 81.44 97 ARG A N 1
ATOM 722 C CA . ARG A 1 97 ? -9.845 25.253 -24.464 1.00 81.44 97 ARG A CA 1
ATOM 723 C C . ARG A 1 97 ? -9.491 25.152 -22.980 1.00 81.44 97 ARG A C 1
ATOM 725 O O . ARG A 1 97 ? -10.180 25.740 -22.148 1.00 81.44 97 ARG A O 1
ATOM 732 N N . TYR A 1 98 ? -8.406 24.451 -22.651 1.00 82.62 98 TYR A N 1
ATOM 733 C CA . TYR A 1 98 ? -7.892 24.355 -21.287 1.00 82.62 98 TYR A CA 1
ATOM 734 C C . TYR A 1 98 ? -7.316 25.683 -20.815 1.00 82.62 98 TYR A C 1
ATOM 736 O O . TYR A 1 98 ? -7.660 26.137 -19.726 1.00 82.62 98 TYR A O 1
ATOM 744 N N . PHE A 1 99 ? -6.527 26.351 -21.654 1.00 82.56 99 PHE A N 1
ATOM 745 C CA . PHE A 1 99 ? -6.027 27.689 -21.345 1.00 82.56 99 PHE A CA 1
ATOM 746 C C . PHE A 1 99 ? -7.133 28.748 -21.307 1.00 82.56 99 PHE A C 1
ATOM 748 O O . PHE A 1 99 ? -7.048 29.680 -20.512 1.00 82.56 99 PHE A O 1
ATOM 755 N N . ASN A 1 100 ? -8.202 28.562 -22.082 1.00 83.75 100 ASN A N 1
ATOM 756 C CA . ASN A 1 100 ? -9.391 29.414 -22.036 1.00 83.75 100 ASN A CA 1
ATOM 757 C C . ASN A 1 100 ? -10.308 29.125 -20.830 1.00 83.75 100 ASN A C 1
ATOM 759 O O . ASN A 1 100 ? -11.295 29.830 -20.635 1.00 83.75 100 ASN A O 1
ATOM 763 N N . GLY A 1 101 ? -10.008 28.102 -20.019 1.00 73.25 101 GLY A N 1
ATOM 764 C CA . GLY A 1 101 ? -10.789 27.757 -18.828 1.00 73.25 101 GLY A CA 1
ATOM 765 C C . GLY A 1 101 ? -12.163 27.142 -19.122 1.00 73.25 101 GLY A C 1
ATOM 766 O O . GLY A 1 101 ? -13.019 27.120 -18.244 1.00 73.25 101 GLY A O 1
ATOM 767 N N . GLU A 1 102 ? -12.395 26.625 -20.333 1.00 72.94 102 GLU A N 1
ATOM 768 C CA . GLU A 1 102 ? -13.694 26.073 -20.750 1.00 72.94 102 GLU A CA 1
ATOM 769 C C . GLU A 1 102 ? -13.972 24.649 -20.237 1.00 72.94 102 GLU A C 1
ATOM 771 O O . GLU A 1 102 ? -15.033 24.083 -20.523 1.00 72.94 102 GLU A O 1
ATOM 776 N N . PHE A 1 103 ? -13.050 24.036 -19.487 1.00 70.50 103 PHE A N 1
ATOM 777 C CA . PHE A 1 103 ? -13.312 22.734 -18.878 1.00 70.50 103 PHE A CA 1
ATOM 778 C C . PHE A 1 103 ? -14.002 22.899 -17.527 1.00 70.50 103 PHE A C 1
ATOM 780 O O . PHE A 1 103 ? -13.434 23.513 -16.621 1.00 70.50 103 PHE A O 1
ATOM 787 N N . PRO A 1 104 ? -15.210 22.330 -17.352 1.00 57.81 104 PRO A N 1
ATOM 788 C CA . PRO A 1 104 ? -15.884 22.378 -16.071 1.00 57.81 104 PRO A CA 1
ATOM 789 C C . PRO A 1 104 ? -15.027 21.639 -15.046 1.00 57.81 104 PRO A C 1
ATOM 791 O O . PRO A 1 104 ? -14.691 20.466 -15.234 1.00 57.81 104 PRO A O 1
ATOM 794 N N . VAL A 1 105 ? -14.698 22.321 -13.947 1.00 53.59 105 VAL A N 1
ATOM 795 C CA . VAL A 1 105 ? -14.117 21.705 -12.754 1.00 53.59 105 VAL A CA 1
ATOM 796 C C . VAL A 1 105 ? -15.184 20.779 -12.182 1.00 53.59 105 VAL A C 1
ATOM 798 O O . VAL A 1 105 ? -15.981 21.162 -11.329 1.00 53.59 105 VAL A O 1
ATOM 801 N N . GLN A 1 106 ? -15.275 19.557 -12.704 1.00 55.44 106 GLN A N 1
ATOM 802 C CA . GLN A 1 106 ? -16.047 18.530 -12.030 1.00 55.44 106 GLN A CA 1
ATOM 803 C C . GLN A 1 106 ? -15.342 18.286 -10.707 1.00 55.44 106 GLN A C 1
ATOM 805 O O . GLN A 1 106 ? -14.172 17.893 -10.694 1.00 55.44 106 GLN A O 1
ATOM 810 N N . ALA A 1 107 ? -16.056 18.569 -9.615 1.00 49.31 107 ALA A N 1
ATOM 811 C CA . ALA A 1 107 ? -15.677 18.151 -8.282 1.00 49.31 107 ALA A CA 1
ATOM 812 C C . ALA A 1 107 ? -15.196 16.705 -8.391 1.00 49.31 107 ALA A C 1
ATOM 814 O O . ALA A 1 107 ? -15.956 15.818 -8.791 1.00 49.31 107 ALA A O 1
ATOM 815 N N . GLN A 1 108 ? -13.906 16.494 -8.125 1.00 48.59 108 GLN A N 1
ATOM 816 C CA . GLN A 1 108 ? -13.386 15.150 -7.959 1.00 48.59 108 GLN A CA 1
ATOM 817 C C . GLN A 1 108 ? -14.334 14.464 -6.976 1.00 48.59 108 GLN A C 1
ATOM 819 O O . GLN A 1 108 ? -14.591 15.047 -5.916 1.00 48.59 108 GLN A O 1
ATOM 824 N N . PRO A 1 109 ? -14.893 13.281 -7.285 1.00 44.16 109 PRO A N 1
ATOM 825 C CA . PRO A 1 109 ? -15.469 12.489 -6.224 1.00 44.16 109 PRO A CA 1
ATOM 826 C C . PRO A 1 109 ? -14.326 12.318 -5.234 1.00 44.16 109 PRO A C 1
ATOM 828 O O . PRO A 1 109 ? -13.287 11.748 -5.578 1.00 44.16 109 PRO A O 1
ATOM 831 N N . GLN A 1 110 ? -14.478 12.915 -4.051 1.00 43.44 110 GLN A N 1
ATOM 832 C CA . GLN A 1 110 ? -13.651 12.577 -2.916 1.00 43.44 110 GLN A CA 1
ATOM 833 C C . GLN A 1 110 ? -13.777 11.066 -2.834 1.00 43.44 110 GLN A C 1
ATOM 835 O O . GLN A 1 110 ? -14.835 10.530 -2.514 1.00 43.44 110 GLN A O 1
ATOM 840 N N . THR A 1 111 ? -12.738 10.357 -3.266 1.00 47.38 111 THR A N 1
ATOM 841 C CA . THR A 1 111 ? -12.595 8.958 -2.923 1.00 47.38 111 THR A CA 1
ATOM 842 C C . THR A 1 111 ? -12.336 8.976 -1.434 1.00 47.38 111 THR A C 1
ATOM 844 O O . THR A 1 111 ? -11.186 8.915 -0.997 1.00 47.38 111 THR A O 1
ATOM 847 N N . ASP A 1 112 ? -13.416 9.109 -0.667 1.00 40.34 112 ASP A N 1
ATOM 848 C CA . ASP A 1 112 ? -13.504 8.564 0.661 1.00 40.34 112 ASP A CA 1
ATOM 849 C C . ASP A 1 112 ? -13.078 7.117 0.486 1.00 40.34 112 ASP A C 1
ATOM 851 O O . ASP A 1 112 ? -13.807 6.255 -0.008 1.00 40.34 112 ASP A O 1
ATOM 855 N N . ARG A 1 113 ? -11.822 6.853 0.843 1.00 44.75 113 ARG A N 1
ATOM 856 C CA . ARG A 1 113 ? -11.334 5.516 1.145 1.00 44.75 113 ARG A CA 1
ATOM 857 C C . ARG A 1 113 ? -12.009 5.067 2.444 1.00 44.75 113 ARG A C 1
ATOM 859 O O . ARG A 1 113 ? -11.345 4.732 3.416 1.00 44.75 113 ARG A O 1
ATOM 866 N N . GLY A 1 114 ? -13.339 5.072 2.458 1.00 40.03 114 GLY A N 1
ATOM 867 C CA . GLY A 1 114 ? -14.140 4.275 3.354 1.00 40.03 114 GLY A CA 1
ATOM 868 C C . GLY A 1 114 ? -14.024 2.852 2.847 1.00 40.03 114 GLY A C 1
ATOM 869 O O . GLY A 1 114 ? -14.670 2.462 1.876 1.00 40.03 114 GLY A O 1
ATOM 870 N N . VAL A 1 115 ? -13.139 2.077 3.468 1.00 48.84 115 VAL A N 1
ATOM 871 C CA . VAL A 1 115 ? -13.209 0.620 3.398 1.00 48.84 115 VAL A CA 1
ATOM 872 C C . VAL A 1 115 ? -14.536 0.247 4.048 1.00 48.84 115 VAL A C 1
ATOM 874 O O . VAL A 1 115 ? -14.617 0.088 5.259 1.00 48.84 115 VAL A O 1
ATOM 877 N N . GLN A 1 116 ? -15.597 0.196 3.248 1.00 42.22 116 GLN A N 1
ATOM 878 C CA . GLN A 1 116 ? -16.902 -0.268 3.682 1.00 42.22 116 GLN A CA 1
ATOM 879 C C . GLN A 1 116 ? -16.930 -1.788 3.499 1.00 42.22 116 GLN A C 1
ATOM 881 O O . GLN A 1 116 ? -16.881 -2.268 2.360 1.00 42.22 116 GLN A O 1
ATOM 886 N N . PRO A 1 117 ? -16.968 -2.581 4.582 1.00 51.19 117 PRO A N 1
ATOM 887 C CA . PRO A 1 117 ? -17.139 -4.015 4.471 1.00 51.19 117 PRO A CA 1
ATOM 888 C C . PRO A 1 117 ? -18.630 -4.257 4.247 1.00 51.19 117 PRO A C 1
ATOM 890 O O . PRO A 1 117 ? -19.418 -4.292 5.183 1.00 51.19 117 PRO A O 1
ATOM 893 N N . GLY A 1 118 ? -19.057 -4.346 2.991 1.00 44.72 118 GLY A N 1
ATOM 894 C CA . GLY A 1 118 ? -20.480 -4.517 2.724 1.00 44.72 118 GLY A CA 1
ATOM 895 C C . GLY A 1 118 ? -20.795 -4.755 1.265 1.00 44.72 118 GLY A C 1
ATOM 896 O O . GLY A 1 118 ? -21.044 -3.809 0.533 1.00 44.72 118 GLY A O 1
ATOM 897 N N . SER A 1 119 ? -20.777 -6.030 0.866 1.00 52.09 119 SER A N 1
ATOM 898 C CA . SER A 1 119 ? -21.716 -6.652 -0.082 1.00 52.09 119 SER A CA 1
ATOM 899 C C . SER A 1 119 ? -22.272 -5.773 -1.222 1.00 52.09 119 SER A C 1
ATOM 901 O O . SER A 1 119 ? -23.466 -5.786 -1.515 1.00 52.09 119 SER A O 1
ATOM 903 N N . GLY A 1 120 ? -21.416 -5.040 -1.927 1.00 50.44 120 GLY A N 1
ATOM 904 C CA . GLY A 1 120 ? -21.752 -4.487 -3.229 1.00 50.44 120 GLY A CA 1
ATOM 905 C C . GLY A 1 120 ? -21.487 -5.564 -4.266 1.00 50.44 120 GLY A C 1
ATOM 906 O O . GLY A 1 120 ? -20.350 -5.708 -4.716 1.00 50.44 120 GLY A O 1
ATOM 907 N N . THR A 1 121 ? -22.496 -6.353 -4.640 1.00 54.94 121 THR A N 1
ATOM 908 C CA . THR A 1 121 ? -22.396 -7.219 -5.820 1.00 54.94 121 THR A CA 1
ATOM 909 C C . THR A 1 121 ? -22.270 -6.324 -7.046 1.00 54.94 121 THR A C 1
ATOM 911 O O . THR A 1 121 ? -23.257 -5.966 -7.685 1.00 54.94 121 THR A O 1
ATOM 914 N N . SER A 1 122 ? -21.039 -5.917 -7.356 1.00 57.16 122 SER A N 1
ATOM 915 C CA . SER A 1 122 ? -20.717 -5.308 -8.634 1.00 57.16 122 SER A CA 1
ATOM 916 C C . SER A 1 122 ? -21.126 -6.313 -9.706 1.00 57.16 122 SER A C 1
ATOM 918 O O . SER A 1 122 ? -20.563 -7.404 -9.790 1.00 57.16 122 SER A O 1
ATOM 920 N N . SER A 1 123 ? -22.146 -5.961 -10.490 1.00 66.81 123 SER A N 1
ATOM 921 C CA . SER A 1 123 ? -22.650 -6.779 -11.600 1.00 66.81 123 SER A CA 1
ATOM 922 C C . SER A 1 123 ? -21.600 -6.982 -12.701 1.00 66.81 123 SER A C 1
ATOM 924 O O . SER A 1 123 ? -21.824 -7.764 -13.623 1.00 66.81 123 SER A O 1
ATOM 926 N N . ASP A 1 124 ? -20.465 -6.280 -12.626 1.00 73.88 124 ASP A N 1
ATOM 927 C CA . ASP A 1 124 ? -19.334 -6.472 -13.518 1.00 73.88 124 ASP A CA 1
ATOM 928 C C . ASP A 1 124 ? -18.441 -7.619 -12.997 1.00 73.88 124 ASP A C 1
ATOM 930 O O . ASP A 1 124 ? -17.759 -7.459 -11.975 1.00 73.88 124 ASP A O 1
ATOM 934 N N . PRO A 1 125 ? -18.381 -8.772 -13.693 1.00 74.31 125 PRO A N 1
ATOM 935 C CA . PRO A 1 125 ? -17.546 -9.899 -13.289 1.00 74.31 125 PRO A CA 1
ATOM 936 C C . PRO A 1 125 ? -16.049 -9.554 -13.229 1.00 74.31 125 PRO A C 1
ATOM 938 O O . PRO A 1 125 ? -15.304 -10.256 -12.548 1.00 74.31 125 PRO A O 1
ATOM 941 N N . ARG A 1 126 ? -15.602 -8.467 -13.878 1.00 75.44 126 ARG A N 1
ATOM 942 C CA . ARG A 1 126 ? -14.213 -7.976 -13.821 1.00 75.44 126 ARG A CA 1
ATOM 943 C C . ARG A 1 126 ? -13.906 -7.177 -12.555 1.00 75.44 126 ARG A C 1
ATOM 945 O O . ARG A 1 126 ? -12.739 -6.994 -12.230 1.00 75.44 126 ARG A O 1
ATOM 952 N N . LYS A 1 127 ? -14.934 -6.704 -11.845 1.00 78.81 127 LYS A N 1
ATOM 953 C CA . LYS A 1 127 ? -14.813 -5.932 -10.597 1.00 78.81 127 LYS A CA 1
ATOM 954 C C . LYS A 1 127 ? -15.094 -6.769 -9.350 1.00 78.81 127 LYS A C 1
ATOM 956 O O . LYS A 1 127 ? -15.139 -6.234 -8.244 1.00 78.81 127 LYS A O 1
ATOM 961 N N . ARG A 1 128 ? -15.277 -8.085 -9.501 1.00 75.38 128 ARG A N 1
ATOM 962 C CA . ARG A 1 128 ? -15.418 -8.997 -8.363 1.00 75.38 128 ARG A CA 1
ATOM 963 C C . ARG A 1 128 ? -14.089 -9.050 -7.618 1.00 75.38 128 ARG A C 1
ATOM 965 O O . ARG A 1 128 ? -13.093 -9.545 -8.140 1.00 75.38 128 ARG A O 1
ATOM 972 N N . SER A 1 129 ? -14.077 -8.524 -6.397 1.00 77.88 129 SER A N 1
ATOM 973 C CA . SER A 1 129 ? -12.935 -8.677 -5.504 1.00 77.88 129 SER A CA 1
ATOM 974 C C . SER A 1 129 ? -12.744 -10.163 -5.201 1.00 77.88 129 SER A C 1
ATOM 976 O O . SER A 1 129 ? -13.610 -10.796 -4.603 1.00 77.88 129 SER A O 1
ATOM 978 N N . ASN A 1 130 ? -11.603 -10.719 -5.608 1.00 76.94 130 ASN A N 1
ATOM 979 C CA . ASN A 1 130 ? -11.171 -12.057 -5.192 1.00 76.94 130 ASN A CA 1
ATOM 980 C C . ASN A 1 130 ? -10.490 -12.040 -3.811 1.00 76.94 130 ASN A C 1
ATOM 982 O O . ASN A 1 130 ? -9.921 -13.048 -3.390 1.00 76.94 130 ASN A O 1
ATOM 986 N N . ILE A 1 131 ? -10.522 -10.904 -3.106 1.00 79.44 131 ILE A N 1
ATOM 987 C CA . ILE A 1 131 ? -9.972 -10.775 -1.759 1.00 79.44 131 ILE A CA 1
ATOM 988 C C . ILE A 1 131 ? -10.965 -11.420 -0.799 1.00 79.44 131 ILE A C 1
ATOM 990 O O . ILE A 1 131 ? -12.018 -10.863 -0.495 1.00 79.44 131 ILE A O 1
ATOM 994 N N . LYS A 1 132 ? -10.625 -12.622 -0.342 1.00 83.31 132 LYS A N 1
ATOM 995 C CA . LYS A 1 132 ? -11.359 -13.303 0.720 1.00 83.31 132 LYS A CA 1
ATOM 996 C C . LYS A 1 132 ? -10.842 -12.807 2.073 1.00 83.31 132 LYS A C 1
ATOM 998 O O . LYS A 1 132 ? -9.629 -12.609 2.195 1.00 83.31 132 LYS A O 1
ATOM 1003 N N . PRO A 1 133 ? -11.717 -12.609 3.074 1.00 84.56 133 PRO A N 1
ATOM 1004 C CA . PRO A 1 133 ? -11.258 -12.383 4.434 1.00 84.56 133 PRO A CA 1
ATOM 1005 C C . PRO A 1 133 ? -10.443 -13.604 4.864 1.00 84.56 133 PRO A C 1
ATOM 1007 O O . PRO A 1 133 ? -10.901 -14.740 4.742 1.00 84.56 133 PRO A O 1
ATOM 1010 N N . ASP A 1 134 ? -9.211 -13.363 5.295 1.00 87.38 134 ASP A N 1
ATOM 1011 C CA . ASP A 1 134 ? -8.274 -14.403 5.705 1.00 87.38 134 ASP A CA 1
ATOM 1012 C C . ASP A 1 134 ? -7.994 -14.249 7.199 1.00 87.38 134 ASP A C 1
ATOM 1014 O O . ASP A 1 134 ? -7.825 -13.131 7.697 1.00 87.38 134 ASP A O 1
ATOM 1018 N N . ASN A 1 135 ? -7.952 -15.365 7.925 1.00 91.38 135 ASN A N 1
ATOM 1019 C CA . ASN A 1 135 ? -7.660 -15.333 9.349 1.00 91.38 135 ASN A CA 1
ATOM 1020 C C . ASN A 1 135 ? -6.145 -15.228 9.540 1.00 91.38 135 ASN A C 1
ATOM 1022 O O . ASN A 1 135 ? -5.413 -16.214 9.442 1.00 91.38 135 ASN A O 1
ATOM 1026 N N . LEU A 1 136 ? -5.678 -14.014 9.837 1.00 92.88 136 LEU A N 1
ATOM 1027 C CA . LEU A 1 136 ? -4.252 -13.733 9.983 1.00 92.88 136 LEU A CA 1
ATOM 1028 C C . LEU A 1 136 ? -3.597 -14.501 11.143 1.00 92.88 136 LEU A C 1
ATOM 1030 O O . LEU A 1 136 ? -2.409 -14.796 11.045 1.00 92.88 136 LEU A O 1
ATOM 1034 N N . MET A 1 137 ? -4.341 -14.865 12.196 1.00 94.12 137 MET A N 1
ATOM 1035 C CA . MET A 1 137 ? -3.817 -15.697 13.291 1.00 94.12 137 MET A CA 1
ATOM 1036 C C . MET A 1 137 ? -3.440 -17.088 12.777 1.00 94.12 137 MET A C 1
ATOM 1038 O O . MET A 1 137 ? -2.320 -17.541 12.982 1.00 94.12 137 MET A O 1
ATOM 1042 N N . VAL A 1 138 ? -4.341 -17.722 12.019 1.00 94.56 138 VAL A N 1
ATOM 1043 C CA . VAL A 1 138 ? -4.114 -19.055 11.436 1.00 94.56 138 VAL A CA 1
ATOM 1044 C C . VAL A 1 138 ? -3.039 -18.995 10.352 1.00 94.56 138 VAL A C 1
ATOM 1046 O O . VAL A 1 138 ? -2.132 -19.820 10.321 1.00 94.56 138 VAL A O 1
ATOM 1049 N N . LYS A 1 139 ? -3.092 -17.983 9.480 1.00 93.31 139 LYS A N 1
ATOM 1050 C CA . LYS A 1 139 ? -2.147 -17.821 8.366 1.00 93.31 139 LYS A CA 1
ATOM 1051 C C . LYS A 1 139 ? -0.696 -17.680 8.823 1.00 93.31 139 LYS A C 1
ATOM 1053 O O . LYS A 1 139 ? 0.209 -18.176 8.154 1.00 93.31 139 LYS A O 1
ATOM 1058 N N . PHE A 1 140 ? -0.473 -16.945 9.909 1.00 94.25 140 PHE A N 1
ATOM 1059 C CA . PHE A 1 140 ? 0.863 -16.682 10.436 1.00 94.25 140 PHE A CA 1
ATOM 1060 C C . PHE A 1 140 ? 1.227 -17.560 11.635 1.00 94.25 140 PHE A C 1
ATOM 1062 O O . PHE A 1 140 ? 2.312 -17.369 12.183 1.00 94.25 140 PHE A O 1
ATOM 1069 N N . ASP A 1 141 ? 0.381 -18.528 11.997 1.00 93.75 141 ASP A N 1
ATOM 1070 C CA . ASP A 1 141 ? 0.610 -19.436 13.123 1.00 93.75 141 ASP A CA 1
ATOM 1071 C C . ASP A 1 141 ? 0.889 -18.658 14.426 1.00 93.75 141 ASP A C 1
ATOM 1073 O O . ASP A 1 141 ? 1.958 -18.744 15.039 1.00 93.75 141 ASP A O 1
ATOM 1077 N N . VAL A 1 142 ? -0.046 -17.768 14.769 1.00 93.19 142 VAL A N 1
ATOM 1078 C CA . VAL A 1 142 ? -0.014 -16.928 15.972 1.00 93.19 142 VAL A CA 1
ATOM 1079 C C . VAL A 1 142 ? -1.149 -17.349 16.893 1.00 93.19 142 VAL A C 1
ATOM 1081 O O . VAL A 1 142 ? -2.311 -17.362 16.484 1.00 93.19 142 VAL A O 1
ATOM 1084 N N . HIS A 1 143 ? -0.811 -17.647 18.142 1.00 92.62 143 HIS A N 1
ATOM 1085 C CA . HIS A 1 143 ? -1.751 -18.074 19.171 1.00 92.62 143 HIS A CA 1
ATOM 1086 C C . HIS A 1 143 ? -1.958 -16.977 20.217 1.00 92.62 143 HIS A C 1
ATOM 1088 O O . HIS A 1 143 ? -1.083 -16.152 20.475 1.00 92.62 143 HIS A O 1
ATOM 1094 N N . ASP A 1 144 ? -3.120 -16.988 20.874 1.00 87.50 144 ASP A N 1
ATOM 1095 C CA . ASP A 1 144 ? -3.427 -16.043 21.956 1.00 87.50 144 ASP A CA 1
ATOM 1096 C C . ASP A 1 144 ? -2.520 -16.237 23.189 1.00 87.50 144 ASP A C 1
ATOM 1098 O O . ASP A 1 144 ? -2.356 -15.306 23.975 1.00 87.50 144 ASP A O 1
ATOM 1102 N N . SER A 1 145 ? -1.926 -17.425 23.340 1.00 88.94 145 SER A N 1
ATOM 1103 C CA . SER A 1 145 ? -0.946 -17.760 24.378 1.00 88.94 145 SER A CA 1
ATOM 1104 C C . SER A 1 145 ? 0.486 -17.347 24.037 1.00 88.94 145 SER A C 1
ATOM 1106 O O . SER A 1 145 ? 1.360 -17.474 24.893 1.00 88.94 145 SER A O 1
ATOM 1108 N N . ASP A 1 146 ? 0.753 -16.903 22.805 1.00 87.06 146 ASP A N 1
ATOM 1109 C CA . ASP A 1 146 ? 2.099 -16.495 22.416 1.00 87.06 146 ASP A CA 1
ATOM 1110 C C . ASP A 1 146 ? 2.518 -15.263 23.227 1.00 87.06 146 ASP A C 1
ATOM 1112 O O . ASP A 1 146 ? 1.744 -14.318 23.403 1.00 87.06 146 ASP A O 1
ATOM 1116 N N . GLN A 1 147 ? 3.761 -15.265 23.703 1.00 83.38 147 GLN A N 1
ATOM 1117 C CA . GLN A 1 147 ? 4.386 -14.122 24.357 1.00 83.38 147 GLN A CA 1
ATOM 1118 C C . GLN A 1 147 ? 5.598 -13.716 23.533 1.00 83.38 147 GLN A C 1
ATOM 1120 O O . GLN A 1 147 ? 6.549 -14.483 23.380 1.00 83.38 147 GLN A O 1
ATOM 1125 N N . PHE A 1 148 ? 5.535 -12.519 22.960 1.00 83.19 148 PHE A N 1
ATOM 1126 C CA . PHE A 1 148 ? 6.679 -11.914 22.299 1.00 83.19 148 PHE A CA 1
ATOM 1127 C C . PHE A 1 148 ? 7.420 -11.048 23.310 1.00 83.19 148 PHE A C 1
ATOM 1129 O O . PHE A 1 148 ? 6.794 -10.283 24.040 1.00 83.19 148 PHE A O 1
ATOM 1136 N N . ASP A 1 149 ? 8.745 -11.166 23.342 1.00 79.69 149 ASP A N 1
ATOM 1137 C CA . ASP A 1 149 ? 9.576 -10.282 24.151 1.00 79.69 149 ASP A CA 1
ATOM 1138 C C . ASP A 1 149 ? 9.578 -8.881 23.528 1.00 79.69 149 ASP A C 1
ATOM 1140 O O . ASP A 1 149 ? 10.109 -8.669 22.436 1.00 79.69 149 ASP A O 1
ATOM 1144 N N . GLU A 1 150 ? 8.942 -7.927 24.207 1.00 78.19 150 GLU A N 1
ATOM 1145 C CA . GLU A 1 150 ? 8.863 -6.534 23.761 1.00 78.19 150 GLU A CA 1
ATOM 1146 C C . GLU A 1 150 ? 10.205 -5.798 23.869 1.00 78.19 150 GLU A C 1
ATOM 1148 O O . GLU A 1 150 ? 10.360 -4.732 23.272 1.00 78.19 150 GLU A O 1
ATOM 1153 N N . ASN A 1 151 ? 11.183 -6.368 24.584 1.00 80.44 151 ASN A N 1
ATOM 1154 C CA . ASN A 1 151 ? 12.519 -5.790 24.717 1.00 80.44 151 ASN A CA 1
ATOM 1155 C C . ASN A 1 151 ? 13.398 -6.042 23.488 1.00 80.44 151 ASN A C 1
ATOM 1157 O O . ASN A 1 151 ? 14.413 -5.367 23.318 1.00 80.44 151 ASN A O 1
ATOM 1161 N N . VAL A 1 152 ? 13.020 -6.988 22.621 1.00 81.00 152 VAL A N 1
ATOM 1162 C CA . VAL A 1 152 ? 13.726 -7.225 21.361 1.00 81.00 152 VAL A CA 1
ATOM 1163 C C . VAL A 1 152 ? 13.232 -6.210 20.333 1.00 81.00 152 VAL A C 1
ATOM 1165 O O . VAL A 1 152 ? 12.045 -6.203 19.982 1.00 81.00 152 VAL A O 1
ATOM 1168 N N . PRO A 1 153 ? 14.109 -5.340 19.810 1.00 84.25 153 PRO A N 1
ATOM 1169 C CA . PRO A 1 153 ? 13.687 -4.316 18.880 1.00 84.25 153 PRO A CA 1
ATOM 1170 C C . PRO A 1 153 ? 13.277 -4.951 17.542 1.00 84.25 153 PRO A C 1
ATOM 1172 O O . PRO A 1 153 ? 13.850 -5.924 17.050 1.00 84.25 153 PRO A O 1
ATOM 1175 N N . PHE A 1 154 ? 12.243 -4.384 16.919 1.00 86.56 154 PHE A N 1
ATOM 1176 C CA . PHE A 1 154 ? 11.606 -4.946 15.720 1.00 86.56 154 PHE A CA 1
ATOM 1177 C C . PHE A 1 154 ? 12.575 -5.181 14.544 1.00 86.56 154 PHE A C 1
ATOM 1179 O O . PHE A 1 154 ? 12.356 -6.062 13.713 1.00 86.56 154 PHE A O 1
ATOM 1186 N N . ASN A 1 155 ? 13.644 -4.388 14.461 1.00 88.31 155 ASN A N 1
ATOM 1187 C CA . ASN A 1 155 ? 14.688 -4.472 13.440 1.00 88.31 155 ASN A CA 1
ATOM 1188 C C . ASN A 1 155 ? 15.641 -5.668 13.616 1.00 88.31 155 ASN A C 1
ATOM 1190 O O . ASN A 1 155 ? 16.329 -6.007 12.655 1.00 88.31 155 ASN A O 1
ATOM 1194 N N . GLU A 1 156 ? 15.667 -6.312 14.779 1.00 88.94 156 GLU A N 1
ATOM 1195 C CA . GLU A 1 156 ? 16.496 -7.495 15.046 1.00 88.94 156 GLU A CA 1
ATOM 1196 C C . GLU A 1 156 ? 15.754 -8.807 14.764 1.00 88.94 156 GLU A C 1
ATOM 1198 O O . GLU A 1 156 ? 16.373 -9.842 14.534 1.00 88.94 156 GLU A O 1
ATOM 1203 N N . LEU A 1 157 ? 14.421 -8.764 14.695 1.00 87.56 157 LEU A N 1
ATOM 1204 C CA . LEU A 1 157 ? 13.598 -9.925 14.365 1.00 87.56 157 LEU A CA 1
ATOM 1205 C C . LEU A 1 157 ? 13.772 -10.338 12.897 1.00 87.56 157 LEU A C 1
ATOM 1207 O O . LEU A 1 157 ? 13.865 -9.485 12.008 1.00 87.56 157 LEU A O 1
ATOM 1211 N N . ASP A 1 158 ? 13.713 -11.640 12.618 1.00 91.88 158 ASP A N 1
ATOM 1212 C CA . ASP A 1 158 ? 13.617 -12.145 11.244 1.00 91.88 158 ASP A CA 1
ATOM 1213 C C . ASP A 1 158 ? 12.275 -11.743 10.598 1.00 91.88 158 ASP A C 1
ATOM 1215 O O . ASP A 1 158 ? 11.272 -11.533 11.282 1.00 91.88 158 ASP A O 1
ATOM 1219 N N . LEU A 1 159 ? 12.204 -11.673 9.266 1.00 92.31 159 LEU A N 1
ATOM 1220 C CA . LEU A 1 159 ? 10.995 -11.281 8.538 1.00 92.31 159 LEU A CA 1
ATOM 1221 C C . LEU A 1 159 ? 9.777 -12.138 8.915 1.00 92.31 159 LEU A C 1
ATOM 1223 O O . LEU A 1 159 ? 8.664 -11.610 9.015 1.00 92.31 159 LEU A O 1
ATOM 1227 N N . LYS A 1 160 ? 9.957 -13.448 9.136 1.00 92.50 160 LYS A N 1
ATOM 1228 C CA . LYS A 1 160 ? 8.859 -14.324 9.571 1.00 92.50 160 LYS A CA 1
ATOM 1229 C C . LYS A 1 160 ? 8.383 -13.948 10.975 1.00 92.50 160 LYS A C 1
ATOM 1231 O O . LYS A 1 160 ? 7.179 -13.841 11.205 1.00 92.50 160 LYS A O 1
ATOM 1236 N N . GLN A 1 161 ? 9.314 -13.697 11.891 1.00 90.56 161 GLN A N 1
ATOM 1237 C CA . GLN A 1 161 ? 9.016 -13.295 13.265 1.00 90.56 161 GLN A CA 1
ATOM 1238 C C . GLN A 1 161 ? 8.382 -11.905 13.332 1.00 90.56 161 GLN A C 1
ATOM 1240 O O . GLN A 1 161 ? 7.397 -11.736 14.040 1.00 90.56 161 GLN A O 1
ATOM 1245 N N . ARG A 1 162 ? 8.847 -10.942 12.528 1.00 93.38 162 ARG A N 1
ATOM 1246 C CA . ARG A 1 162 ? 8.242 -9.605 12.406 1.00 93.38 162 ARG A CA 1
ATOM 1247 C C . ARG A 1 162 ? 6.778 -9.675 12.011 1.00 93.38 162 ARG A C 1
ATOM 1249 O O . ARG A 1 162 ? 5.953 -8.974 12.587 1.00 93.38 162 ARG A O 1
ATOM 1256 N N . LYS A 1 163 ? 6.444 -10.520 11.031 1.00 94.38 163 LYS A N 1
ATOM 1257 C CA . LYS A 1 163 ? 5.051 -10.723 10.609 1.00 94.38 163 LYS A CA 1
ATOM 1258 C C . LYS A 1 163 ? 4.216 -11.274 11.761 1.00 94.38 163 LYS A C 1
ATOM 1260 O O . LYS A 1 163 ? 3.188 -10.688 12.069 1.00 94.38 163 LYS A O 1
ATOM 1265 N N . ARG A 1 164 ? 4.684 -12.327 12.439 1.00 93.50 164 ARG A N 1
ATOM 1266 C CA . ARG A 1 164 ? 3.993 -12.899 13.609 1.00 93.50 164 ARG A CA 1
ATOM 1267 C C . ARG A 1 164 ? 3.804 -11.866 14.724 1.00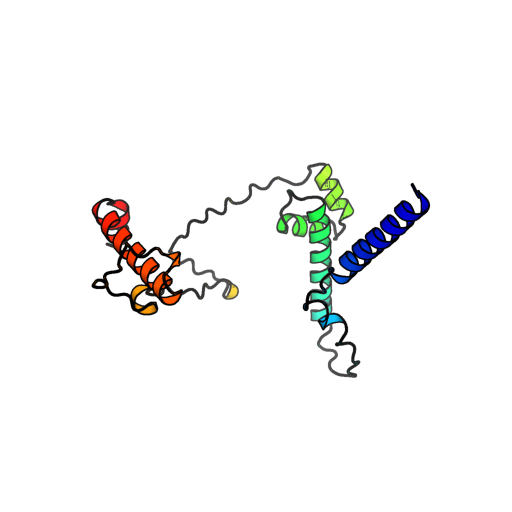 93.50 164 ARG A C 1
ATOM 1269 O O . ARG A 1 164 ? 2.685 -11.683 15.192 1.00 93.50 164 ARG A O 1
ATOM 1276 N N . TYR A 1 165 ? 4.862 -11.124 15.051 1.00 93.12 165 TYR A N 1
ATOM 1277 C CA . TYR A 1 165 ? 4.852 -10.049 16.042 1.00 93.12 165 TYR A CA 1
ATOM 1278 C C . TYR A 1 165 ? 3.833 -8.956 15.705 1.00 93.12 165 TYR A C 1
ATOM 1280 O O . TYR A 1 165 ? 3.058 -8.563 16.568 1.00 93.12 165 TYR A O 1
ATOM 1288 N N . MET A 1 166 ? 3.776 -8.483 14.452 1.00 94.00 166 MET A N 1
ATOM 1289 C CA . MET A 1 166 ? 2.805 -7.456 14.050 1.00 94.00 166 MET A CA 1
ATOM 1290 C C . MET A 1 166 ? 1.363 -7.922 14.237 1.00 94.00 166 MET A C 1
ATOM 1292 O O . MET A 1 166 ? 0.533 -7.164 14.736 1.00 94.00 166 MET A O 1
ATOM 1296 N N . VAL A 1 167 ? 1.063 -9.161 13.845 1.00 94.88 167 VAL A N 1
ATOM 1297 C CA . VAL A 1 167 ? -0.296 -9.699 13.954 1.00 94.88 167 VAL A CA 1
ATOM 1298 C C . VAL A 1 167 ? -0.661 -9.922 15.428 1.00 94.88 167 VAL A C 1
ATOM 1300 O O . VAL A 1 167 ? -1.756 -9.545 15.845 1.00 94.88 167 VAL A O 1
ATOM 1303 N N . TRP A 1 168 ? 0.263 -10.447 16.239 1.00 94.12 168 TRP A N 1
ATOM 1304 C CA . TRP A 1 168 ? 0.082 -10.571 17.688 1.00 94.12 168 TRP A CA 1
ATOM 1305 C C 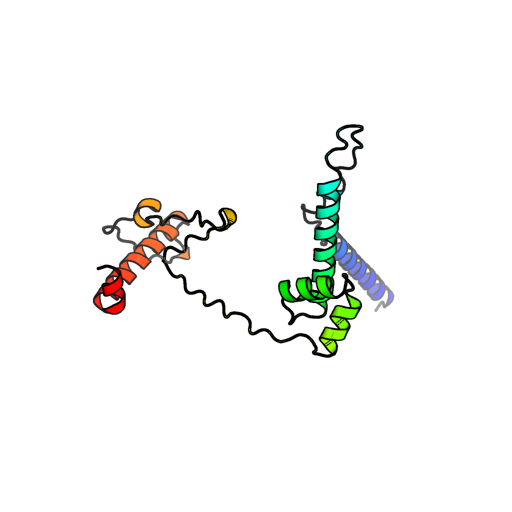. TRP A 1 168 ? -0.140 -9.209 18.359 1.00 94.12 168 TRP A C 1
ATOM 1307 O O . TRP A 1 168 ? -1.118 -9.030 19.081 1.00 94.12 168 TRP A O 1
ATOM 1317 N N . LYS A 1 169 ? 0.704 -8.215 18.064 1.00 93.00 169 LYS A N 1
ATOM 1318 C CA . LYS A 1 169 ? 0.605 -6.865 18.633 1.00 93.00 169 LYS A CA 1
ATOM 1319 C C . LYS A 1 169 ? -0.730 -6.218 18.291 1.00 93.00 169 LYS A C 1
ATOM 1321 O O . LYS A 1 169 ? -1.414 -5.731 19.183 1.00 93.00 169 LYS A O 1
ATOM 1326 N N . ALA A 1 170 ? -1.141 -6.281 17.024 1.00 94.44 170 ALA A N 1
ATOM 1327 C CA . ALA A 1 170 ? -2.442 -5.779 16.594 1.00 94.44 170 ALA A CA 1
ATOM 1328 C C . ALA A 1 170 ? -3.595 -6.460 17.351 1.00 94.44 170 ALA A C 1
ATOM 1330 O O . ALA A 1 170 ? -4.533 -5.787 17.771 1.00 94.44 170 ALA A O 1
ATOM 1331 N N . ARG A 1 171 ? -3.511 -7.779 17.582 1.00 92.75 171 ARG A N 1
ATOM 1332 C CA . ARG A 1 171 ? -4.500 -8.534 18.363 1.00 92.75 171 ARG A CA 1
ATOM 1333 C C . ARG A 1 171 ? -4.564 -8.063 19.817 1.00 92.75 171 ARG A C 1
ATOM 1335 O O . ARG A 1 171 ? -5.668 -7.866 20.320 1.00 92.75 171 ARG A O 1
ATOM 1342 N N . GLN A 1 172 ? -3.425 -7.867 20.480 1.00 92.50 172 GLN A N 1
ATOM 1343 C CA . GLN A 1 172 ? -3.389 -7.389 21.868 1.00 92.50 172 GLN A CA 1
ATOM 1344 C C . GLN A 1 172 ? -3.895 -5.949 21.990 1.00 92.50 172 GLN A C 1
ATOM 1346 O O . GLN A 1 172 ? -4.728 -5.666 22.848 1.00 92.50 172 GLN A O 1
ATOM 1351 N N . THR A 1 173 ? -3.475 -5.055 21.090 1.00 92.94 173 THR A N 1
ATOM 1352 C CA . THR A 1 173 ? -3.981 -3.677 21.050 1.00 92.94 173 THR A CA 1
ATOM 1353 C C . THR A 1 173 ? -5.491 -3.659 20.830 1.00 92.94 173 THR A C 1
ATOM 1355 O O . THR A 1 173 ? -6.200 -2.998 21.577 1.00 92.94 173 THR A O 1
ATOM 1358 N N . MET A 1 174 ? -6.008 -4.456 19.889 1.00 92.44 174 MET A N 1
ATOM 1359 C CA . MET A 1 174 ? -7.450 -4.564 19.652 1.00 92.44 174 MET A CA 1
ATOM 1360 C C . MET A 1 174 ? -8.204 -5.062 20.893 1.00 92.44 174 MET A C 1
ATOM 1362 O O . MET A 1 174 ? -9.261 -4.530 21.211 1.00 92.44 174 MET A O 1
ATOM 1366 N N . LYS A 1 175 ? -7.663 -6.049 21.626 1.00 90.56 175 LYS A N 1
ATOM 1367 C CA . LYS A 1 175 ? -8.255 -6.529 22.889 1.00 90.56 175 LYS A CA 1
ATOM 1368 C C . LYS A 1 175 ? -8.354 -5.415 23.931 1.00 90.56 175 LYS A C 1
ATOM 1370 O O . LYS A 1 175 ? -9.374 -5.317 24.603 1.00 90.56 175 LYS A O 1
ATOM 1375 N N . GLN A 1 176 ? -7.324 -4.580 24.048 1.00 92.75 176 GLN A N 1
ATOM 1376 C CA . GLN A 1 176 ? -7.328 -3.434 24.960 1.00 92.75 176 GLN A CA 1
ATOM 1377 C C . GLN A 1 176 ? -8.334 -2.366 24.513 1.00 92.75 176 GLN A C 1
ATOM 1379 O O . GLN A 1 176 ? -9.124 -1.892 25.323 1.00 92.75 176 GLN A O 1
ATOM 1384 N N . THR A 1 177 ? -8.358 -2.021 23.222 1.00 92.44 177 THR A N 1
ATOM 1385 C CA . THR A 1 177 ? -9.292 -1.022 22.679 1.00 92.44 177 THR A CA 1
ATOM 1386 C C . THR A 1 177 ? -10.746 -1.473 22.794 1.00 92.44 177 THR A C 1
ATOM 1388 O O . THR A 1 177 ? -11.610 -0.659 23.093 1.00 92.44 177 THR A O 1
ATOM 1391 N N . LEU A 1 178 ? -11.032 -2.767 22.640 1.00 92.88 178 LEU A N 1
ATOM 1392 C CA . LEU A 1 178 ? -12.385 -3.309 22.803 1.00 92.88 178 LEU A CA 1
ATOM 1393 C C . LEU A 1 178 ? -12.946 -3.149 24.220 1.00 92.88 178 LEU A C 1
ATOM 1395 O O . LEU A 1 178 ? -14.160 -3.112 24.391 1.00 92.88 178 LEU A O 1
ATOM 1399 N N . GLN A 1 179 ? -12.088 -3.051 25.237 1.00 91.25 179 GLN A N 1
ATOM 1400 C CA . GLN A 1 179 ? -12.533 -2.823 26.613 1.00 91.25 179 GLN A CA 1
ATOM 1401 C C . GLN A 1 179 ? -12.962 -1.371 26.851 1.00 91.25 179 GLN A C 1
ATOM 1403 O O . GLN A 1 179 ? -13.805 -1.116 27.710 1.00 91.25 179 GLN A O 1
ATOM 1408 N N . SER A 1 180 ? -12.382 -0.418 26.118 1.00 93.19 180 SER A N 1
ATOM 1409 C CA . SER A 1 180 ? -12.638 1.013 26.295 1.00 93.19 180 SER A CA 1
ATOM 1410 C C . SER A 1 180 ? -13.632 1.586 25.283 1.00 93.19 180 SER A C 1
ATOM 1412 O O . SER A 1 180 ? -14.383 2.502 25.622 1.00 93.19 180 SER A O 1
ATOM 1414 N N . ASP A 1 181 ? -13.673 1.050 24.063 1.00 93.69 181 ASP A N 1
ATOM 1415 C CA . ASP A 1 181 ? -14.481 1.566 22.962 1.00 93.69 181 ASP A CA 1
ATOM 1416 C C . ASP A 1 181 ? -15.770 0.751 22.753 1.00 93.69 181 ASP A C 1
ATOM 1418 O O . ASP A 1 181 ? -15.776 -0.346 22.189 1.00 93.69 181 ASP A O 1
ATOM 1422 N N . LYS A 1 182 ? -16.897 1.340 23.172 1.00 90.38 182 LYS A N 1
ATOM 1423 C CA . LYS A 1 182 ? -18.238 0.758 23.004 1.00 90.38 182 LYS A CA 1
ATOM 1424 C C . LYS A 1 182 ? -18.704 0.723 21.548 1.00 90.38 182 LYS A C 1
ATOM 1426 O O . LYS A 1 182 ? -19.482 -0.161 21.199 1.00 90.38 182 LYS A O 1
ATOM 1431 N N . GLN A 1 183 ? -18.268 1.667 20.707 1.00 92.56 183 GLN A N 1
ATOM 1432 C CA . GLN A 1 183 ? -18.637 1.661 19.289 1.00 92.56 183 GLN A CA 1
ATOM 1433 C C . GLN A 1 183 ? -17.966 0.481 18.595 1.00 92.56 183 GLN A C 1
ATOM 1435 O O . GLN A 1 183 ? -18.625 -0.279 17.890 1.00 92.56 183 GLN A O 1
ATOM 1440 N N . LEU A 1 184 ? -16.677 0.280 18.864 1.00 88.88 184 LEU A N 1
ATOM 1441 C CA . LEU A 1 184 ? -15.927 -0.853 18.335 1.00 88.88 184 LEU A CA 1
ATOM 1442 C C . LEU A 1 184 ? -16.476 -2.197 18.830 1.00 88.88 184 LEU A C 1
ATOM 1444 O O . LEU A 1 184 ? -16.588 -3.128 18.035 1.00 88.88 184 LEU A O 1
ATOM 1448 N N . ALA A 1 185 ? -16.856 -2.290 20.109 1.00 88.94 185 ALA A N 1
ATOM 1449 C CA . ALA A 1 185 ? -17.480 -3.490 20.665 1.00 88.94 185 ALA A CA 1
ATOM 1450 C C . ALA A 1 185 ? -18.796 -3.841 19.949 1.00 88.94 185 ALA A C 1
ATOM 1452 O O . ALA A 1 185 ? -19.015 -5.002 19.617 1.00 88.94 185 ALA A O 1
ATOM 1453 N N . SER A 1 186 ? -19.617 -2.836 19.616 1.00 93.06 186 SER A N 1
ATOM 1454 C CA . SER A 1 186 ? -20.898 -3.048 18.922 1.00 93.06 186 SER A CA 1
ATOM 1455 C C . SER A 1 186 ? -20.779 -3.578 17.486 1.00 93.06 186 SER A C 1
ATOM 1457 O O . SER A 1 186 ? -21.779 -3.977 16.906 1.00 93.06 186 SER A O 1
ATOM 1459 N N . LEU A 1 187 ? -19.576 -3.584 16.896 1.00 90.31 187 LEU A N 1
ATOM 1460 C CA . LEU A 1 187 ? -19.327 -4.155 15.565 1.00 90.31 187 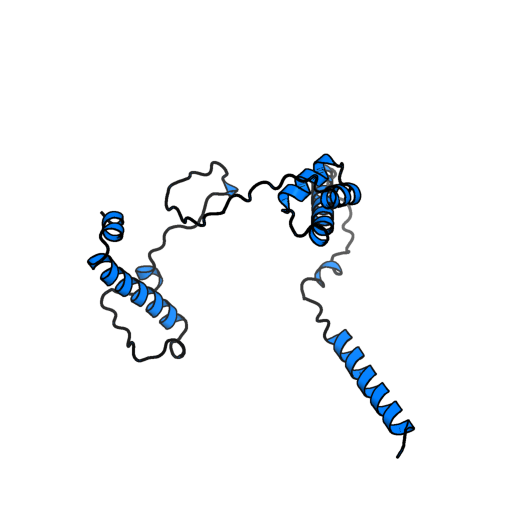LEU A CA 1
ATOM 1461 C C . LEU A 1 187 ? -19.062 -5.669 15.589 1.00 90.31 187 LEU A C 1
ATOM 1463 O O . LEU A 1 187 ? -18.915 -6.268 14.522 1.00 90.31 187 LEU A O 1
ATOM 1467 N N . ILE A 1 188 ? -18.904 -6.259 16.778 1.00 85.56 188 ILE A N 1
ATOM 1468 C CA . ILE A 1 188 ? -18.563 -7.679 16.962 1.00 85.56 188 ILE A CA 1
ATOM 1469 C C . ILE A 1 188 ? -19.755 -8.484 17.519 1.00 85.56 188 ILE A C 1
ATOM 1471 O O . ILE A 1 188 ? -19.736 -9.710 17.403 1.00 85.56 188 ILE A O 1
ATOM 1475 N N . ASP A 1 189 ? -20.776 -7.812 18.066 1.00 63.25 189 ASP A N 1
ATOM 1476 C CA . ASP A 1 189 ? -22.088 -8.397 18.411 1.00 63.25 189 ASP A CA 1
ATOM 1477 C C . ASP A 1 189 ? -22.950 -8.643 17.157 1.00 63.25 189 ASP A C 1
ATOM 1479 O O . ASP A 1 189 ? -23.620 -9.702 17.102 1.00 63.25 189 ASP A O 1
#

InterPro domains:
  IPR003892 Ubiquitin system component CUE [PF02845] (64-101)
  IPR003892 Ubiquitin system component CUE [PS51140] (60-103)
  IPR041158 Cue1, Ubc7p-binding domain [PF18499] (136-188)

Foldseek 3Di:
DDPVVVVVVVVVVVVVVVVCVVVVPPDDPVVVVVPPPPDDDDDDDPPCPPVVVVVVVVVLLVVLLVVLCVQLVVDDSVLSSVLCVVVVNDSVVSNVCVVVVVRDPDDDPPPPPPPDPDDPPPVDPVPDDPDDDDDLCVVLVADLPDDDDPPDDLVNDDPSVNSNVVVNVVVVVLVVVCVVDPVSVVVVD

Sequence (189 aa):
MNSALTAAITFVVGFLVVKWFLNSSESHPSTKRLATDQQPATNANVAAGRDRANRASARALEVQVQRVQAVATSMSPDQIRAALNQNQGSVETVVERYFNGEFPVQAQPQTDRGVQPGSGTSSDPRKRSNIKPDNLMVKFDVHDSDQFDENVPFNELDLKQRKRYMVWKARQTMKQTLQSDKQLASLID

pLDDT: mean 75.03, std 16.82, range [40.03, 94.88]

Secondary structure (DSSP, 8-state):
--HHHHHHHHHHHHHHHHHHHHHSS---TTTGGGSS---------TT-HHHHHHHHHHHHHHHHHHHHHHH-TTS-HHHHHHHHHHTTT-HHHHHHHHHTT-S--------------S----S-GGG--------HHHHHT--TT----TTS-TTTS-HHHHHHHHHHHHHHHHHHHHHH-HHHHTTT-

Organism: Huiozyma naganishii (strain ATCC MYA-139 / BCRC 22969 / CBS 8797 / KCTC 17520 / NBRC 10181 / NCYC 3082 / Yp74L-3) (NCBI:txid1071383)